Protein AF-0000000072198517 (afdb_homodimer)

InterPro domains:
  IPR025518 Protein of unknown function DUF4406 [PF14359] (2-91)

Nearest PDB structures (foldseek):
  4p5e-assembly2_B-3  TM=7.887E-01  e=4.865E-03  Homo sapiens
  3jwp-assembly1_A  TM=7.993E-01  e=7.833E-01  Plasmodium falciparum 3D7
  8of4-assembly1_L  TM=6.191E-01  e=1.441E+00  Homo sapiens
  3pki-assembly7_C  TM=7.008E-01  e=2.316E+00  Homo sapiens
  3k35-assembly7_F-2  TM=7.042E-01  e=3.477E+00  Homo sapiens

Foldseek 3Di:
DFEEEEFEAFPPDVVSCLVVQVVVVVVVVVVVYHYQGLSVDDPDDDPVVSLVVSLVSRLVGQEYEYDPPLVVHPSSVVSVVSCVVSVHHYHYPDPPPPPPD/DFEEEEFEAFPPDVVSCLVVQVVVVVVVVVVVYHYQGLSVDDPDDDPVVSLVVSLVSRLVGQEYEYDPPLVVHPSSVVSVVSCVVSVHHYHYPDPPPPPDD

Sequence (202 aa):
MKKVYIAGPMTGLPEINKPAFFAMEEELKSRGCIVMNPAILPDGFEWEEYMHICIPMMACCDTVVFLDGWQLSKGARLEYDKAVEMGKQLVTKPLLESKVAMKKVYIAGPMTGLPEINKPAFFAMEEELKSRGCIVMNPAILPDGFEWEEYMHICIPMMACCDTVVFLDGWQLSKGARLEYDKAVEMGKQLVTKPLLESKVA

pLDDT: mean 93.1, std 15.48, range [32.22, 98.94]

Solvent-accessible surface area (backbone atoms only — not comparable to full-atom values): 11368 Å² total; per-residue (Å²): 124,57,33,32,19,56,40,37,47,31,87,96,41,78,80,42,34,36,68,62,52,52,52,49,47,52,54,41,43,75,70,57,34,36,61,48,57,67,72,70,58,66,77,90,69,52,71,69,48,49,50,56,30,46,50,42,51,41,67,68,28,53,30,37,37,40,40,83,62,18,87,79,21,72,65,25,42,51,49,47,56,51,36,58,75,70,66,43,45,78,43,65,67,73,68,72,64,72,79,72,126,122,55,34,32,18,56,41,36,47,31,87,95,40,76,80,43,34,36,69,61,52,53,53,50,46,51,54,42,43,76,70,57,35,37,62,48,57,66,71,70,58,66,78,90,68,52,71,69,49,49,51,56,28,46,49,42,50,41,66,70,26,54,30,37,38,40,40,83,62,19,87,77,21,73,66,23,40,52,49,46,56,50,36,58,74,70,64,41,46,78,43,67,69,73,68,72,64,70,81,67,137

Radius of gyration: 18.57 Å; Cα contacts (8 Å, |Δi|>4): 317; chains: 2; bounding box: 34×76×39 Å

Structure (mmCIF, N/CA/C/O backbone):
data_AF-0000000072198517-model_v1
#
loop_
_entity.id
_entity.type
_entity.pdbx_description
1 polymer 'Nucleoside 2-deoxyribosyltransferase'
#
loop_
_atom_site.group_PDB
_atom_site.id
_atom_site.type_symbol
_atom_site.label_atom_id
_atom_site.label_alt_id
_atom_site.label_comp_id
_atom_site.label_asym_id
_atom_site.label_entity_id
_atom_site.label_seq_id
_atom_site.pdbx_PDB_ins_code
_atom_site.Cartn_x
_atom_site.Cartn_y
_atom_site.Cartn_z
_atom_site.occupancy
_atom_site.B_iso_or_equiv
_atom_site.auth_seq_id
_atom_site.auth_comp_id
_atom_site.auth_asym_id
_atom_site.auth_atom_id
_atom_site.pdbx_PDB_model_num
ATOM 1 N N . MET A 1 1 ? 17.484 -9.281 -5.988 1 81 1 MET A N 1
ATOM 2 C CA . MET A 1 1 ? 16.453 -10.086 -5.344 1 81 1 MET A CA 1
ATOM 3 C C . MET A 1 1 ? 15.109 -9.938 -6.062 1 81 1 MET A C 1
ATOM 5 O O . MET A 1 1 ? 14.828 -8.883 -6.645 1 81 1 MET A O 1
ATOM 9 N N . LYS A 1 2 ? 14.359 -11.148 -6.203 1 94.75 2 LYS A N 1
ATOM 10 C CA . LYS A 1 2 ? 13.109 -11.133 -6.953 1 94.75 2 LYS A CA 1
ATOM 11 C C . LYS A 1 2 ? 12.016 -10.406 -6.176 1 94.75 2 LYS A C 1
ATOM 13 O O . LYS A 1 2 ? 11.844 -10.633 -4.977 1 94.75 2 LYS A O 1
ATOM 18 N N . LYS A 1 3 ? 11.43 -9.453 -6.805 1 98.75 3 LYS A N 1
ATOM 19 C CA . LYS A 1 3 ? 10.258 -8.781 -6.254 1 98.75 3 LYS A CA 1
ATOM 20 C C . LYS A 1 3 ? 8.969 -9.492 -6.672 1 98.75 3 LYS A C 1
ATOM 22 O O . LYS A 1 3 ? 8.688 -9.617 -7.867 1 98.75 3 LYS A O 1
ATOM 27 N N . VAL A 1 4 ? 8.18 -9.922 -5.719 1 98.81 4 VAL A N 1
ATOM 28 C CA . VAL A 1 4 ? 7.02 -10.766 -5.996 1 98.81 4 VAL A CA 1
ATOM 29 C C . VAL A 1 4 ? 5.77 -10.125 -5.395 1 98.81 4 VAL A C 1
ATOM 31 O O . VAL A 1 4 ? 5.785 -9.68 -4.242 1 98.81 4 VAL A O 1
ATOM 34 N N . TYR A 1 5 ? 4.777 -10.039 -6.199 1 98.88 5 TYR A N 1
ATOM 35 C CA . TYR A 1 5 ? 3.451 -9.641 -5.742 1 98.88 5 TYR A CA 1
ATOM 36 C C . TYR A 1 5 ? 2.561 -10.859 -5.527 1 98.88 5 TYR A C 1
ATOM 38 O O . TYR A 1 5 ? 2.578 -11.797 -6.324 1 98.88 5 TYR A O 1
ATOM 46 N N . ILE A 1 6 ? 1.726 -10.836 -4.449 1 98.88 6 ILE A N 1
ATOM 47 C CA . ILE A 1 6 ? 0.795 -11.93 -4.199 1 98.88 6 ILE A CA 1
ATOM 48 C C . ILE A 1 6 ? -0.624 -11.492 -4.555 1 98.88 6 ILE A C 1
ATOM 50 O O . ILE A 1 6 ? -1.1 -10.461 -4.082 1 98.88 6 ILE A O 1
ATOM 54 N N . ALA A 1 7 ? -1.242 -12.297 -5.406 1 98.81 7 ALA A N 1
ATOM 55 C CA . ALA A 1 7 ? -2.637 -12.086 -5.781 1 98.81 7 ALA A CA 1
ATOM 56 C C . ALA A 1 7 ? -3.504 -13.266 -5.363 1 98.81 7 ALA A C 1
ATOM 58 O O . ALA A 1 7 ? -3.014 -14.391 -5.242 1 98.81 7 ALA A O 1
ATOM 59 N N . GLY A 1 8 ? -4.75 -13.016 -5.141 1 98.38 8 GLY A N 1
ATOM 60 C CA . GLY A 1 8 ? -5.66 -14.086 -4.762 1 98.38 8 GLY A CA 1
ATOM 61 C C . GLY A 1 8 ? -7 -13.578 -4.254 1 98.38 8 GLY A C 1
ATOM 62 O O . GLY A 1 8 ? -7.188 -12.367 -4.09 1 98.38 8 GLY A O 1
ATOM 63 N N . PRO A 1 9 ? -7.93 -14.492 -4.008 1 98.19 9 PRO A N 1
ATOM 64 C CA . PRO A 1 9 ? -9.25 -14.086 -3.525 1 98.19 9 PRO A CA 1
ATOM 65 C C . PRO A 1 9 ? -9.219 -13.547 -2.1 1 98.19 9 PRO A C 1
ATOM 67 O O . PRO A 1 9 ? -8.469 -14.047 -1.261 1 98.19 9 PRO A O 1
ATOM 70 N N . MET A 1 10 ? -10.008 -12.453 -1.877 1 97.38 10 MET A N 1
ATOM 71 C CA . MET A 1 10 ? -10.086 -11.883 -0.538 1 97.38 10 MET A CA 1
ATOM 72 C C . MET A 1 10 ? -11.539 -11.711 -0.104 1 97.38 10 MET A C 1
ATOM 74 O O . MET A 1 10 ? -11.969 -12.297 0.892 1 97.38 10 MET A O 1
ATOM 78 N N . THR A 1 11 ? -12.344 -11.062 -0.89 1 92.5 11 THR A N 1
ATOM 79 C CA . THR A 1 11 ? -13.719 -10.719 -0.557 1 92.5 11 THR A CA 1
ATOM 80 C C . THR A 1 11 ? -14.562 -11.977 -0.366 1 92.5 11 THR A C 1
ATOM 82 O O . THR A 1 11 ? -14.492 -12.906 -1.176 1 92.5 11 THR A O 1
ATOM 85 N N . GLY A 1 12 ? -15.336 -12.031 0.738 1 91.19 12 GLY A N 1
ATOM 86 C CA . GLY A 1 12 ? -16.266 -13.125 0.961 1 91.19 12 GLY A CA 1
ATOM 87 C C . GLY A 1 12 ? -15.656 -14.297 1.701 1 91.19 12 GLY A C 1
ATOM 88 O O . GLY A 1 12 ? -16.344 -15.281 1.992 1 91.19 12 GLY A O 1
ATOM 89 N N . LEU A 1 13 ? -14.398 -14.242 1.986 1 95.25 13 LEU A N 1
ATOM 90 C CA . LEU A 1 13 ? -13.711 -15.32 2.691 1 95.25 13 LEU A CA 1
ATOM 91 C C . LEU A 1 13 ? -13.461 -14.945 4.148 1 95.25 13 LEU A C 1
ATOM 93 O O . LEU A 1 13 ? -13.391 -13.758 4.488 1 95.25 13 LEU A O 1
ATOM 97 N N . PRO A 1 14 ? -13.375 -16.016 4.977 1 95.62 14 PRO A N 1
ATOM 98 C CA . PRO A 1 14 ? -13.039 -15.734 6.371 1 95.62 14 PRO A CA 1
ATOM 99 C C . PRO A 1 14 ? -11.758 -14.914 6.516 1 95.62 14 PRO A C 1
ATOM 101 O O . PRO A 1 14 ? -10.758 -15.211 5.863 1 95.62 14 PRO A O 1
ATOM 104 N N . GLU A 1 15 ? -11.766 -13.828 7.355 1 96.75 15 GLU A N 1
ATOM 105 C CA . GLU A 1 15 ? -10.641 -12.922 7.594 1 96.75 15 GLU A CA 1
ATOM 106 C C . GLU A 1 15 ? -10.125 -12.328 6.285 1 96.75 15 GLU A C 1
ATOM 108 O O . GLU A 1 15 ? -8.938 -12.031 6.16 1 96.75 15 GLU A O 1
ATOM 113 N N . ILE A 1 16 ? -10.969 -12.359 5.352 1 96.5 16 ILE A N 1
ATOM 114 C CA . ILE A 1 16 ? -10.68 -11.82 4.027 1 96.5 16 ILE A CA 1
ATOM 115 C C . ILE A 1 16 ? -9.469 -12.531 3.438 1 96.5 16 ILE A C 1
ATOM 117 O O . ILE A 1 16 ? -8.648 -11.914 2.75 1 96.5 16 ILE A O 1
ATOM 121 N N . ASN A 1 17 ? -9.211 -13.727 3.826 1 97.81 17 ASN A N 1
ATOM 122 C CA . ASN A 1 17 ? -8.188 -14.625 3.307 1 97.81 17 ASN A CA 1
ATOM 123 C C . ASN A 1 17 ? -6.785 -14.164 3.691 1 97.81 17 ASN A C 1
ATOM 125 O O . ASN A 1 17 ? -5.797 -14.578 3.082 1 97.81 17 ASN A O 1
ATOM 129 N N . LYS A 1 18 ? -6.605 -13.25 4.609 1 98.19 18 LYS A N 1
ATOM 130 C CA . LYS A 1 18 ? -5.312 -12.688 4.98 1 98.19 18 LYS A CA 1
ATOM 131 C C . LYS A 1 18 ? -4.352 -13.773 5.449 1 98.19 18 LYS A C 1
ATOM 133 O O . LYS A 1 18 ? -3.16 -13.734 5.133 1 98.19 18 LYS A O 1
ATOM 138 N N . PRO A 1 19 ? -4.855 -14.812 6.184 1 98.38 19 PRO A N 1
ATOM 139 C CA . PRO A 1 19 ? -3.916 -15.859 6.609 1 98.38 19 PRO A CA 1
ATOM 140 C C . PRO A 1 19 ? -3.223 -16.547 5.434 1 98.38 19 PRO A C 1
ATOM 142 O O . PRO A 1 19 ? -2.023 -16.828 5.504 1 98.38 19 PRO A O 1
ATOM 145 N N . ALA A 1 20 ? -3.918 -16.797 4.363 1 98.19 20 ALA A N 1
ATOM 146 C CA . ALA A 1 20 ? -3.311 -17.422 3.191 1 98.19 20 ALA A CA 1
ATOM 147 C C . ALA A 1 20 ? -2.273 -16.5 2.557 1 98.19 20 ALA A C 1
ATOM 149 O O . ALA A 1 20 ? -1.21 -16.953 2.127 1 98.19 20 ALA A O 1
ATOM 150 N N . PHE A 1 21 ? -2.598 -15.227 2.473 1 98.69 21 PHE A N 1
ATOM 151 C CA . PHE A 1 21 ? -1.67 -14.25 1.923 1 98.69 21 PHE A CA 1
ATOM 152 C C . PHE A 1 21 ? -0.402 -14.172 2.764 1 98.69 21 PHE A C 1
ATOM 154 O O . PHE A 1 21 ? 0.707 -14.156 2.225 1 98.69 21 PHE A O 1
ATOM 161 N N . PHE A 1 22 ? -0.547 -14.148 4.07 1 98.75 22 PHE A N 1
ATOM 162 C CA . PHE A 1 22 ? 0.611 -14.023 4.949 1 98.75 22 PHE A CA 1
ATOM 163 C C . PHE A 1 22 ? 1.417 -15.32 4.961 1 98.75 22 PHE A C 1
ATOM 165 O O . PHE A 1 22 ? 2.645 -15.289 5.074 1 98.75 22 PHE A O 1
ATOM 172 N N . ALA A 1 23 ? 0.751 -16.469 4.863 1 98.69 23 ALA A N 1
ATOM 173 C CA . ALA A 1 23 ? 1.472 -17.734 4.758 1 98.69 23 ALA A CA 1
ATOM 174 C C . ALA A 1 23 ? 2.33 -17.766 3.496 1 98.69 23 ALA A C 1
ATOM 176 O O . ALA A 1 23 ? 3.494 -18.172 3.541 1 98.69 23 ALA A O 1
ATOM 177 N N . MET A 1 24 ? 1.748 -17.328 2.387 1 98.5 24 MET A N 1
ATOM 178 C CA . MET A 1 24 ? 2.5 -17.281 1.137 1 98.5 24 MET A CA 1
ATOM 179 C C . MET A 1 24 ? 3.652 -16.297 1.229 1 98.5 24 MET A C 1
ATOM 181 O O . MET A 1 24 ? 4.754 -16.562 0.75 1 98.5 24 MET A O 1
ATOM 185 N N . GLU A 1 25 ? 3.406 -15.133 1.815 1 98.62 25 GLU A N 1
ATOM 186 C CA . GLU A 1 25 ? 4.469 -14.148 2 1 98.62 25 GLU A CA 1
ATOM 187 C C . GLU A 1 25 ? 5.652 -14.75 2.758 1 98.62 25 GLU A C 1
ATOM 189 O O . GLU A 1 25 ? 6.805 -14.562 2.367 1 98.62 25 GLU A O 1
ATOM 194 N N . GLU A 1 26 ? 5.359 -15.453 3.852 1 98.56 26 GLU A N 1
ATOM 195 C CA . GLU A 1 26 ? 6.414 -16.078 4.652 1 98.56 26 GLU A CA 1
ATOM 196 C C . GLU A 1 26 ? 7.215 -17.078 3.828 1 98.56 26 GLU A C 1
ATOM 198 O O . GLU A 1 26 ? 8.445 -17.125 3.916 1 98.56 26 GLU A O 1
ATOM 203 N N . GLU A 1 27 ? 6.535 -17.875 3.092 1 98.19 27 GLU A N 1
ATOM 204 C CA . GLU A 1 27 ? 7.191 -18.859 2.23 1 98.19 27 GLU A CA 1
ATOM 205 C C . GLU A 1 27 ? 8.117 -18.172 1.226 1 98.19 27 GLU A C 1
ATOM 207 O O . GLU A 1 27 ? 9.273 -18.578 1.067 1 98.19 27 GLU A O 1
ATOM 212 N N . LEU A 1 28 ? 7.648 -17.172 0.552 1 98.19 28 LEU A N 1
ATOM 213 C CA . LEU A 1 28 ? 8.414 -16.469 -0.474 1 98.19 28 LEU A CA 1
ATOM 214 C C . LEU A 1 28 ? 9.617 -15.75 0.137 1 98.19 28 LEU A C 1
ATOM 216 O O . LEU A 1 28 ? 10.711 -15.766 -0.434 1 98.19 28 LEU A O 1
ATOM 220 N N . LYS A 1 29 ? 9.391 -15.109 1.288 1 98.19 29 LYS A N 1
ATOM 221 C CA . LYS A 1 29 ? 10.5 -14.445 1.972 1 98.19 29 LYS A CA 1
ATOM 222 C C . LYS A 1 29 ? 11.57 -15.453 2.383 1 98.19 29 LYS A C 1
ATOM 224 O O . LYS A 1 29 ? 12.766 -15.148 2.326 1 98.19 29 LYS A O 1
ATOM 229 N N . SER A 1 30 ? 11.094 -16.641 2.861 1 98 30 SER A N 1
ATOM 230 C CA . SER A 1 30 ? 12.039 -17.688 3.246 1 98 30 SER A CA 1
ATOM 231 C C . SER A 1 30 ? 12.891 -18.125 2.059 1 98 30 SER A C 1
ATOM 233 O O . SER A 1 30 ? 13.977 -18.672 2.24 1 98 30 SER A O 1
ATOM 235 N N . ARG A 1 31 ? 12.414 -17.828 0.869 1 97.12 31 ARG A N 1
ATOM 236 C CA . ARG A 1 31 ? 13.141 -18.156 -0.355 1 97.12 31 ARG A CA 1
ATOM 237 C C . ARG A 1 31 ? 13.961 -16.969 -0.84 1 97.12 31 ARG A C 1
ATOM 239 O O . ARG A 1 31 ? 14.562 -17.016 -1.916 1 97.12 31 ARG A O 1
ATOM 246 N N . GLY A 1 32 ? 13.922 -15.914 -0.081 1 97.25 32 GLY A N 1
ATOM 247 C CA . GLY A 1 32 ? 14.781 -14.773 -0.374 1 97.25 32 GLY A CA 1
ATOM 248 C C . GLY A 1 32 ? 14.109 -13.734 -1.251 1 97.25 32 GLY A C 1
ATOM 249 O O . GLY A 1 32 ? 14.773 -12.844 -1.788 1 97.25 32 GLY A O 1
ATOM 250 N N . CYS A 1 33 ? 12.836 -13.789 -1.443 1 98.5 33 CYS A N 1
ATOM 251 C CA . CYS A 1 33 ? 12.117 -12.844 -2.283 1 98.5 33 CYS A CA 1
ATOM 252 C C . CYS A 1 33 ? 11.742 -11.594 -1.495 1 98.5 33 CYS A C 1
ATOM 254 O O . CYS A 1 33 ? 11.594 -11.641 -0.272 1 98.5 33 CYS A O 1
ATOM 256 N N . ILE A 1 34 ? 11.727 -10.453 -2.166 1 98.56 34 ILE A N 1
ATOM 257 C CA . ILE A 1 34 ? 11.047 -9.258 -1.676 1 98.56 34 ILE A CA 1
ATOM 258 C C . ILE A 1 34 ? 9.562 -9.32 -2.047 1 98.56 34 ILE A C 1
ATOM 260 O O . ILE A 1 34 ? 9.219 -9.469 -3.221 1 98.56 34 ILE A O 1
ATOM 264 N N . VAL A 1 35 ? 8.711 -9.211 -1.059 1 98.81 35 VAL A N 1
ATOM 265 C CA . VAL A 1 35 ? 7.316 -9.555 -1.308 1 98.81 35 VAL A CA 1
ATOM 266 C C . VAL A 1 35 ? 6.438 -8.328 -1.096 1 98.81 35 VAL A C 1
ATOM 268 O O . VAL A 1 35 ? 6.57 -7.625 -0.087 1 98.81 35 VAL A O 1
ATOM 271 N N . MET A 1 36 ? 5.688 -8.008 -2.062 1 98.94 36 MET A N 1
ATOM 272 C CA . MET A 1 36 ? 4.586 -7.059 -1.952 1 98.94 36 MET A CA 1
ATOM 273 C C . MET A 1 36 ? 3.26 -7.785 -1.73 1 98.94 36 MET A C 1
ATOM 275 O O . MET A 1 36 ? 2.775 -8.484 -2.621 1 98.94 36 MET A O 1
ATOM 279 N N . ASN A 1 37 ? 2.652 -7.609 -0.558 1 98.88 37 ASN A N 1
ATOM 280 C CA . ASN A 1 37 ? 1.45 -8.32 -0.139 1 98.88 37 ASN A CA 1
ATOM 281 C C . ASN A 1 37 ? 0.284 -7.363 0.089 1 98.88 37 ASN A C 1
ATOM 283 O O . ASN A 1 37 ? 0.306 -6.562 1.025 1 98.88 37 ASN A O 1
ATOM 287 N N . PRO A 1 38 ? -0.728 -7.445 -0.756 1 98.75 38 PRO A N 1
ATOM 288 C CA . PRO A 1 38 ? -1.846 -6.512 -0.599 1 98.75 38 PRO A CA 1
ATOM 289 C C . PRO A 1 38 ? -2.588 -6.699 0.723 1 98.75 38 PRO A C 1
ATOM 291 O O . PRO A 1 38 ? -3.348 -5.816 1.138 1 98.75 38 PRO A O 1
ATOM 294 N N . ALA A 1 39 ? -2.408 -7.797 1.383 1 98.56 39 ALA A N 1
ATOM 295 C CA . ALA A 1 39 ? -3.092 -8.07 2.645 1 98.56 39 ALA A CA 1
ATOM 296 C C . ALA A 1 39 ? -2.66 -7.09 3.729 1 98.56 39 ALA A C 1
ATOM 298 O O . ALA A 1 39 ? -3.299 -6.996 4.777 1 98.56 39 ALA A O 1
ATOM 299 N N . ILE A 1 40 ? -1.586 -6.324 3.51 1 98.5 40 ILE A N 1
ATOM 300 C CA . ILE A 1 40 ? -1.084 -5.363 4.488 1 98.5 40 ILE A CA 1
ATOM 301 C C . ILE A 1 40 ? -1.961 -4.113 4.48 1 98.5 40 ILE A C 1
ATOM 303 O O . ILE A 1 40 ? -1.878 -3.283 5.391 1 98.5 40 ILE A O 1
ATOM 307 N N . LEU A 1 41 ? -2.727 -3.873 3.453 1 98.44 41 LEU A N 1
ATOM 308 C CA . LEU A 1 41 ? -3.537 -2.666 3.33 1 98.44 41 LEU A CA 1
ATOM 309 C C . LEU A 1 41 ? -4.645 -2.645 4.379 1 98.44 41 LEU A C 1
ATOM 311 O O . LEU A 1 41 ? -5.188 -3.691 4.734 1 98.44 41 LEU A O 1
ATOM 315 N N . PRO A 1 42 ? -4.973 -1.47 4.867 1 97.94 42 PRO A N 1
ATOM 316 C CA . PRO A 1 42 ? -6.004 -1.364 5.902 1 97.94 42 PRO A CA 1
ATOM 317 C C . PRO A 1 42 ? -7.406 -1.641 5.363 1 97.94 42 PRO A C 1
ATOM 319 O O . PRO A 1 42 ? -7.652 -1.491 4.164 1 97.94 42 PRO A O 1
ATOM 322 N N . ASP A 1 43 ? -8.273 -2.025 6.301 1 95.81 43 ASP A N 1
ATOM 323 C CA . ASP A 1 43 ? -9.688 -2.166 5.969 1 95.81 43 ASP A CA 1
ATOM 324 C C . ASP A 1 43 ? -10.359 -0.801 5.824 1 95.81 43 ASP A C 1
ATOM 326 O O . ASP A 1 43 ? -9.797 0.219 6.223 1 95.81 43 ASP A O 1
ATOM 330 N N . GLY A 1 44 ? -11.539 -0.814 5.199 1 96.19 44 GLY A N 1
ATOM 331 C CA . GLY A 1 44 ? -12.344 0.393 5.191 1 96.19 44 GLY A CA 1
ATOM 332 C C . GLY A 1 44 ? -12.359 1.096 3.85 1 96.19 44 GLY A C 1
ATOM 333 O O . GLY A 1 44 ? -12.992 2.143 3.697 1 96.19 44 GLY A O 1
ATOM 334 N N . PHE A 1 45 ? -11.695 0.556 2.934 1 97.69 45 PHE A N 1
ATOM 335 C CA . PHE A 1 45 ? -11.703 1.116 1.589 1 97.69 45 PHE A CA 1
ATOM 336 C C . PHE A 1 45 ? -12.602 0.302 0.666 1 97.69 45 PHE A C 1
ATOM 338 O O . PHE A 1 45 ? -12.969 -0.829 0.989 1 97.69 45 PHE A O 1
ATOM 345 N N . GLU A 1 46 ? -12.953 0.956 -0.427 1 96.81 46 GLU A N 1
ATOM 346 C CA . GLU A 1 46 ? -13.82 0.306 -1.4 1 96.81 46 GLU A CA 1
ATOM 347 C C . GLU A 1 46 ? -13.016 -0.536 -2.387 1 96.81 46 GLU A C 1
ATOM 349 O O . GLU A 1 46 ? -11.812 -0.323 -2.557 1 96.81 46 GLU A O 1
ATOM 354 N N . TRP A 1 47 ? -13.711 -1.464 -3.012 1 97.56 47 TRP A N 1
ATOM 355 C CA . TRP A 1 47 ? -13.086 -2.398 -3.943 1 97.56 47 TRP A CA 1
ATOM 356 C C . TRP A 1 47 ? -12.281 -1.657 -5.004 1 97.56 47 TRP A C 1
ATOM 358 O O . TRP A 1 47 ? -11.125 -1.998 -5.27 1 97.56 47 TRP A O 1
ATOM 368 N N . GLU A 1 48 ? -12.836 -0.668 -5.586 1 98.19 48 GLU A N 1
ATOM 369 C CA . GLU A 1 48 ? -12.156 0.087 -6.637 1 98.19 48 GLU A CA 1
ATOM 370 C C . GLU A 1 48 ? -10.891 0.755 -6.102 1 98.19 48 GLU A C 1
ATOM 372 O O . GLU A 1 48 ? -9.898 0.878 -6.824 1 98.19 48 GLU A O 1
ATOM 377 N N . GLU A 1 49 ? -10.953 1.237 -4.891 1 98.56 49 GLU A N 1
ATOM 378 C CA . GLU A 1 49 ? -9.789 1.861 -4.27 1 98.56 49 GLU A CA 1
ATOM 379 C C . GLU A 1 49 ? -8.672 0.846 -4.047 1 98.56 49 GLU A C 1
ATOM 381 O O . GLU A 1 49 ? -7.5 1.132 -4.324 1 98.56 49 GLU A O 1
ATOM 386 N N . TYR A 1 50 ? -9.07 -0.326 -3.594 1 98.5 50 TYR A N 1
ATOM 387 C CA . TYR A 1 50 ? -8.062 -1.372 -3.451 1 98.5 50 TYR A CA 1
ATOM 388 C C . TYR A 1 50 ? -7.406 -1.687 -4.789 1 98.5 50 TYR A C 1
ATOM 390 O O . TYR A 1 50 ? -6.188 -1.851 -4.867 1 98.5 50 TYR A O 1
ATOM 398 N N . MET A 1 51 ? -8.203 -1.772 -5.828 1 98.62 51 MET A N 1
ATOM 399 C CA . MET A 1 51 ? -7.641 -2.055 -7.145 1 98.62 51 MET A CA 1
ATOM 400 C C . MET A 1 51 ? -6.691 -0.943 -7.582 1 98.62 51 MET A C 1
ATOM 402 O O . MET A 1 51 ? -5.633 -1.212 -8.148 1 98.62 51 MET A O 1
ATOM 406 N N . HIS A 1 52 ? -7.078 0.255 -7.293 1 98.62 52 HIS A N 1
ATOM 407 C CA . HIS A 1 52 ? -6.277 1.419 -7.656 1 98.62 52 HIS A CA 1
ATOM 408 C C . HIS A 1 52 ? -4.91 1.377 -6.977 1 98.62 52 HIS A C 1
ATOM 410 O O . HIS A 1 52 ? -3.916 1.834 -7.547 1 98.62 52 HIS A O 1
ATOM 416 N N . ILE A 1 53 ? -4.824 0.827 -5.828 1 98.88 53 ILE A N 1
ATOM 417 C CA . ILE A 1 53 ? -3.586 0.761 -5.062 1 98.88 53 ILE A CA 1
ATOM 418 C C . ILE A 1 53 ? -2.822 -0.512 -5.422 1 98.88 53 ILE A C 1
ATOM 420 O O . ILE A 1 53 ? -1.603 -0.484 -5.594 1 98.88 53 ILE A O 1
ATOM 424 N N . CYS A 1 54 ? -3.543 -1.628 -5.598 1 98.88 54 CYS A N 1
ATOM 425 C CA . CYS A 1 54 ? -2.922 -2.932 -5.797 1 98.88 54 CYS A CA 1
ATOM 426 C C . CYS A 1 54 ? -2.238 -3.008 -7.156 1 98.88 54 CYS A C 1
ATOM 428 O O . CYS A 1 54 ? -1.207 -3.666 -7.301 1 98.88 54 CYS A O 1
ATOM 430 N N . ILE A 1 55 ? -2.775 -2.344 -8.133 1 98.75 55 ILE A N 1
ATOM 431 C CA . ILE A 1 55 ? -2.213 -2.428 -9.477 1 98.75 55 ILE A CA 1
ATOM 432 C C . ILE A 1 55 ? -0.822 -1.796 -9.492 1 98.75 55 ILE A C 1
ATOM 434 O O . ILE A 1 55 ? 0.136 -2.404 -9.977 1 98.75 55 ILE A O 1
ATOM 438 N N . PRO A 1 56 ? -0.609 -0.598 -8.953 1 98.88 56 PRO A N 1
ATOM 439 C CA . PRO A 1 56 ? 0.755 -0.072 -8.859 1 98.88 56 PRO A CA 1
ATOM 440 C C . PRO A 1 56 ? 1.663 -0.934 -7.984 1 98.88 56 PRO A C 1
ATOM 442 O O . PRO A 1 56 ? 2.854 -1.073 -8.273 1 98.88 56 PRO A O 1
ATOM 445 N N . MET A 1 57 ? 1.185 -1.481 -6.875 1 98.88 57 MET A N 1
ATOM 446 C CA . MET A 1 57 ? 1.964 -2.42 -6.074 1 98.88 57 MET A CA 1
ATOM 447 C C . MET A 1 57 ? 2.49 -3.564 -6.938 1 98.88 57 MET A C 1
ATOM 449 O O . MET A 1 57 ? 3.684 -3.869 -6.91 1 98.88 57 MET A O 1
ATOM 453 N N . MET A 1 58 ? 1.579 -4.137 -7.68 1 98.81 58 MET A N 1
ATOM 454 C CA . MET A 1 58 ? 1.922 -5.254 -8.555 1 98.81 58 MET A CA 1
ATOM 455 C C . MET A 1 58 ? 2.873 -4.812 -9.656 1 98.81 58 MET A C 1
ATOM 457 O O . MET A 1 58 ? 3.816 -5.527 -9.992 1 98.81 58 MET A O 1
ATOM 461 N N . ALA A 1 59 ? 2.633 -3.592 -10.211 1 98.75 59 ALA A N 1
ATOM 462 C CA . ALA A 1 59 ? 3.445 -3.064 -11.305 1 98.75 59 ALA A CA 1
ATOM 463 C C . ALA A 1 59 ? 4.91 -2.947 -10.891 1 98.75 59 ALA A C 1
ATOM 465 O O . ALA A 1 59 ? 5.809 -3.068 -11.727 1 98.75 59 ALA A O 1
ATOM 466 N N . CYS A 1 60 ? 5.188 -2.779 -9.633 1 98.69 60 CYS A N 1
ATOM 467 C CA . CYS A 1 60 ? 6.543 -2.588 -9.133 1 98.69 60 CYS A CA 1
ATOM 468 C C . CYS A 1 60 ? 7.238 -3.926 -8.906 1 98.69 60 CYS A C 1
ATOM 470 O O . CYS A 1 60 ? 8.391 -3.969 -8.469 1 98.69 60 CYS A O 1
ATOM 472 N N . CYS A 1 61 ? 6.562 -5.012 -9.133 1 98.75 61 CYS A N 1
ATOM 473 C CA . CYS A 1 61 ? 7.117 -6.348 -8.945 1 98.75 61 CYS A CA 1
ATOM 474 C C . CYS A 1 61 ? 7.402 -7.016 -10.281 1 98.75 61 CYS A C 1
ATOM 476 O O . CYS A 1 61 ? 6.91 -6.57 -11.32 1 98.75 61 CYS A O 1
ATOM 478 N N . ASP A 1 62 ? 8.211 -8.086 -10.227 1 98.12 62 ASP A N 1
ATOM 479 C CA . ASP A 1 62 ? 8.609 -8.805 -11.43 1 98.12 62 ASP A CA 1
ATOM 480 C C . ASP A 1 62 ? 7.723 -10.031 -11.656 1 98.12 62 ASP A C 1
ATOM 482 O O . ASP A 1 62 ? 7.547 -10.477 -12.789 1 98.12 62 ASP A O 1
ATOM 486 N N . THR A 1 63 ? 7.32 -10.555 -10.609 1 98.62 63 THR A N 1
ATOM 487 C CA . THR A 1 63 ? 6.57 -11.805 -10.609 1 98.62 63 THR A CA 1
ATOM 488 C C . THR A 1 63 ? 5.289 -11.664 -9.789 1 98.62 63 THR A C 1
ATOM 490 O O . THR A 1 63 ? 5.258 -10.938 -8.797 1 98.62 63 THR A O 1
ATOM 493 N N . VAL A 1 64 ? 4.289 -12.32 -10.234 1 98.81 64 VAL A N 1
ATOM 494 C CA . VAL A 1 64 ? 3.043 -12.383 -9.477 1 98.81 64 VAL A CA 1
ATOM 495 C C . VAL A 1 64 ? 2.707 -13.836 -9.148 1 98.81 64 VAL A C 1
ATOM 497 O O . VAL A 1 64 ? 2.672 -14.688 -10.039 1 98.81 64 VAL A O 1
ATOM 500 N N . VAL A 1 65 ? 2.471 -14.102 -7.93 1 98.75 65 VAL A N 1
ATOM 501 C CA . VAL A 1 65 ? 2.02 -15.414 -7.465 1 98.75 65 VAL A CA 1
ATOM 502 C C . VAL A 1 65 ? 0.524 -15.367 -7.16 1 98.75 65 VAL A C 1
ATOM 504 O O . VAL A 1 65 ? 0.068 -14.516 -6.391 1 98.75 65 VAL A O 1
ATOM 507 N N . PHE A 1 66 ? -0.19 -16.312 -7.77 1 98.75 66 PHE A N 1
ATOM 508 C CA . PHE A 1 66 ? -1.636 -16.344 -7.582 1 98.75 66 PHE A CA 1
ATOM 509 C C . PHE A 1 66 ? -2.029 -17.469 -6.621 1 98.75 66 PHE A C 1
ATOM 511 O O . PHE A 1 66 ? -1.692 -18.625 -6.844 1 98.75 66 PHE A O 1
ATOM 518 N N . LEU A 1 67 ? -2.729 -17.109 -5.562 1 98.31 67 LEU A N 1
ATOM 519 C CA . LEU A 1 67 ? -3.219 -18.078 -4.594 1 98.31 67 LEU A CA 1
ATOM 520 C C . LEU A 1 67 ? -4.379 -18.875 -5.172 1 98.31 67 LEU A C 1
ATOM 522 O O . LEU A 1 67 ? -5.004 -18.469 -6.152 1 98.31 67 LEU A O 1
ATOM 526 N N . ASP A 1 68 ? -4.68 -19.953 -4.52 1 95.75 68 ASP A N 1
ATOM 527 C CA . ASP A 1 68 ? -5.758 -20.8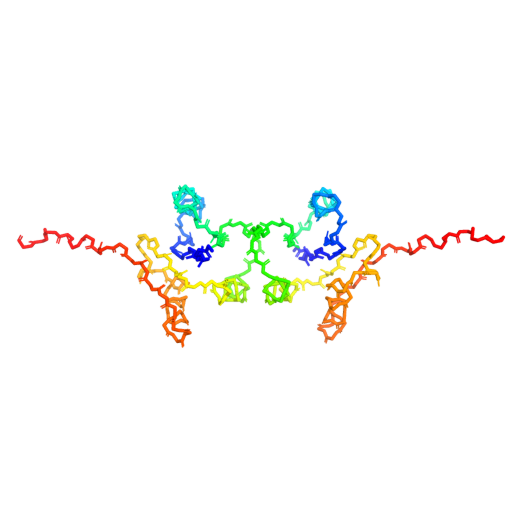28 -4.965 1 95.75 68 ASP A CA 1
ATOM 528 C C . ASP A 1 68 ? -7.086 -20.078 -5.027 1 95.75 68 ASP A C 1
ATOM 530 O O . ASP A 1 68 ? -7.402 -19.297 -4.133 1 95.75 68 ASP A O 1
ATOM 534 N N . GLY A 1 69 ? -7.805 -20.422 -6.125 1 95.75 69 GLY A N 1
ATOM 535 C CA . GLY A 1 69 ? -9.125 -19.828 -6.27 1 95.75 69 GLY A CA 1
ATOM 536 C C . GLY A 1 69 ? -9.102 -18.484 -6.949 1 95.75 69 GLY A C 1
ATOM 537 O O . GLY A 1 69 ? -10.148 -17.859 -7.145 1 95.75 69 GLY A O 1
ATOM 538 N N . TRP A 1 70 ? -7.953 -18.078 -7.402 1 97 70 TRP A N 1
ATOM 539 C CA . TRP A 1 70 ? -7.816 -16.75 -8 1 97 70 TRP A CA 1
ATOM 540 C C . TRP A 1 70 ? -8.734 -16.609 -9.211 1 97 70 TRP A C 1
ATOM 542 O O . TRP A 1 70 ? -9.227 -15.508 -9.492 1 97 70 TRP A O 1
ATOM 552 N N . GLN A 1 71 ? -9.062 -17.672 -9.875 1 96.12 71 GLN A N 1
ATOM 553 C CA . GLN A 1 71 ? -9.836 -17.641 -11.109 1 96.12 71 GLN A CA 1
ATOM 554 C C . GLN A 1 71 ? -11.281 -17.219 -10.844 1 96.12 71 GLN A C 1
ATOM 556 O O . GLN A 1 71 ? -11.977 -16.766 -11.75 1 96.12 71 GLN A O 1
ATOM 561 N N . LEU A 1 72 ? -11.727 -17.359 -9.586 1 95.62 72 LEU A N 1
ATOM 562 C CA . LEU A 1 72 ? -13.109 -17.047 -9.242 1 95.62 72 LEU A CA 1
ATOM 563 C C . LEU A 1 72 ? -13.211 -15.672 -8.578 1 95.62 72 LEU A C 1
ATOM 565 O O . LEU A 1 72 ? -14.312 -15.227 -8.242 1 95.62 72 LEU A O 1
ATOM 569 N N . SER A 1 73 ? -12.18 -15.055 -8.344 1 97.12 73 SER A N 1
ATOM 570 C CA . SER A 1 73 ? -12.117 -13.734 -7.727 1 97.12 73 SER A CA 1
ATOM 571 C C . SER A 1 73 ? -12.086 -12.633 -8.781 1 97.12 73 SER A C 1
ATOM 573 O O . SER A 1 73 ? -11.203 -12.609 -9.641 1 97.12 73 SER A O 1
ATOM 575 N N . LYS A 1 74 ? -12.992 -11.695 -8.711 1 97.88 74 LYS A N 1
ATOM 576 C CA . LYS A 1 74 ? -13.016 -10.57 -9.633 1 97.88 74 LYS A CA 1
ATOM 577 C C . LYS A 1 74 ? -11.703 -9.789 -9.578 1 97.88 74 LYS A C 1
ATOM 579 O O . LYS A 1 74 ? -11.133 -9.453 -10.617 1 97.88 74 LYS A O 1
ATOM 584 N N . GLY A 1 75 ? -11.172 -9.5 -8.406 1 98.44 75 GLY A N 1
ATOM 585 C CA . GLY A 1 75 ? -9.945 -8.75 -8.234 1 98.44 75 GLY A CA 1
ATOM 586 C C . GLY A 1 75 ? -8.719 -9.477 -8.742 1 98.44 75 GLY A C 1
ATOM 587 O O . GLY A 1 75 ? -7.906 -8.906 -9.477 1 98.44 75 GLY A O 1
ATOM 588 N N . ALA A 1 76 ? -8.594 -10.703 -8.383 1 98.31 76 ALA A N 1
ATOM 589 C CA . ALA A 1 76 ? -7.43 -11.477 -8.797 1 98.31 76 ALA A CA 1
ATOM 590 C C . ALA A 1 76 ? -7.402 -11.656 -10.312 1 98.31 76 ALA A C 1
ATOM 592 O O . ALA A 1 76 ? -6.332 -11.641 -10.93 1 98.31 76 ALA A O 1
ATOM 593 N N . ARG A 1 77 ? -8.57 -11.828 -10.914 1 98.31 77 ARG A N 1
ATOM 594 C CA . ARG A 1 77 ? -8.625 -11.945 -12.367 1 98.31 77 ARG A CA 1
ATOM 595 C C . ARG A 1 77 ? -8.203 -10.641 -13.039 1 98.31 77 ARG A C 1
ATOM 597 O O . ARG A 1 77 ? -7.484 -10.656 -14.039 1 98.31 77 ARG A O 1
ATOM 604 N N . LEU A 1 78 ? -8.703 -9.594 -12.523 1 98.62 78 LEU A N 1
ATOM 605 C CA . LEU A 1 78 ? -8.273 -8.297 -13.039 1 98.62 78 LEU A CA 1
ATOM 606 C C . LEU A 1 78 ? -6.758 -8.148 -12.922 1 98.62 78 LEU A C 1
ATOM 608 O O . LEU A 1 78 ? -6.102 -7.703 -13.867 1 98.62 78 LEU A O 1
ATOM 612 N N . GLU A 1 79 ? -6.203 -8.5 -11.766 1 98.69 79 GLU A N 1
ATOM 613 C CA . GLU A 1 79 ? -4.758 -8.438 -11.57 1 98.69 79 GLU A CA 1
ATOM 614 C C . GLU A 1 79 ? -4.027 -9.344 -12.555 1 98.69 79 GLU A C 1
ATOM 616 O O . GLU A 1 79 ? -2.971 -8.977 -13.078 1 98.69 79 GLU A O 1
ATOM 621 N N . TYR A 1 80 ? -4.598 -10.469 -12.82 1 98.62 80 TYR A N 1
ATOM 622 C CA . TYR A 1 80 ? -4.012 -11.359 -13.82 1 98.62 80 TYR A CA 1
ATOM 623 C C . TYR A 1 80 ? -3.938 -10.688 -15.18 1 98.62 80 TYR A C 1
ATOM 625 O O . TYR A 1 80 ? -2.881 -10.672 -15.82 1 98.62 80 TYR A O 1
ATOM 633 N N . ASP A 1 81 ? -5.047 -10.156 -15.617 1 98.75 81 ASP A N 1
ATOM 634 C CA . ASP A 1 81 ? -5.098 -9.477 -16.906 1 98.75 81 ASP A CA 1
ATOM 635 C C . ASP A 1 81 ? -4.059 -8.359 -16.984 1 98.75 81 ASP A C 1
ATOM 637 O O . ASP A 1 81 ? -3.355 -8.227 -17.984 1 98.75 81 ASP A O 1
ATOM 641 N N . LYS A 1 82 ? -3.941 -7.578 -15.914 1 98.81 82 LYS A N 1
ATOM 642 C CA . LYS A 1 82 ? -2.971 -6.488 -15.875 1 98.81 82 LYS A CA 1
ATOM 643 C C . LYS A 1 82 ? -1.542 -7.023 -15.875 1 98.81 82 LYS A C 1
ATOM 645 O O . LYS A 1 82 ? -0.657 -6.445 -16.5 1 98.81 82 LYS A O 1
ATOM 650 N N . ALA A 1 83 ? -1.316 -8.086 -15.125 1 98.69 83 ALA A N 1
ATOM 651 C CA . ALA A 1 83 ? 0.007 -8.703 -15.07 1 98.69 83 ALA A CA 1
ATOM 652 C C . ALA A 1 83 ? 0.438 -9.188 -16.453 1 98.69 83 ALA A C 1
ATOM 654 O O . ALA A 1 83 ? 1.594 -9.016 -16.844 1 98.69 83 ALA A O 1
ATOM 655 N N . VAL A 1 84 ? -0.491 -9.797 -17.172 1 98.62 84 VAL A N 1
ATOM 656 C CA . VAL A 1 84 ? -0.228 -10.234 -18.531 1 98.62 84 VAL A CA 1
ATOM 657 C C . VAL A 1 84 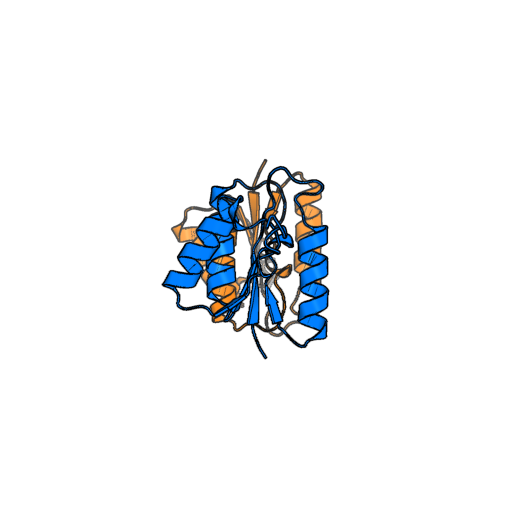? 0.128 -9.031 -19.406 1 98.62 84 VAL A C 1
ATOM 659 O O . VAL A 1 84 ? 1.125 -9.055 -20.125 1 98.62 84 VAL A O 1
ATOM 662 N N . GLU A 1 85 ? -0.656 -8.047 -19.328 1 98.69 85 GLU A N 1
ATOM 663 C CA . GLU A 1 85 ? -0.44 -6.828 -20.094 1 98.69 85 GLU A CA 1
ATOM 664 C C . GLU A 1 85 ? 0.938 -6.234 -19.828 1 98.69 85 GLU A C 1
ATOM 666 O O . GLU A 1 85 ? 1.591 -5.719 -20.734 1 98.69 85 GLU A O 1
ATOM 671 N N . MET A 1 86 ? 1.426 -6.336 -18.578 1 98.38 86 MET A N 1
ATOM 672 C CA . MET A 1 86 ? 2.68 -5.719 -18.156 1 98.38 86 MET A CA 1
ATOM 673 C C . MET A 1 86 ? 3.854 -6.672 -18.359 1 98.38 86 MET A C 1
ATOM 675 O O . MET A 1 86 ? 4.996 -6.332 -18.062 1 98.38 86 MET A O 1
ATOM 679 N N . GLY A 1 87 ? 3.59 -7.852 -18.766 1 98.31 87 GLY A N 1
ATOM 680 C CA . GLY A 1 87 ? 4.641 -8.812 -19.062 1 98.31 87 GLY A CA 1
ATOM 681 C C . GLY A 1 87 ? 5.27 -9.414 -17.812 1 98.31 87 GLY A C 1
ATOM 682 O O . GLY A 1 87 ? 6.461 -9.727 -17.812 1 98.31 87 GLY A O 1
ATOM 683 N N . LYS A 1 88 ? 4.527 -9.516 -16.812 1 98.56 88 LYS A N 1
ATOM 684 C CA . LYS A 1 88 ? 5.035 -10.086 -15.57 1 98.56 88 LYS A CA 1
ATOM 685 C C . LYS A 1 88 ? 5.141 -11.602 -15.664 1 98.56 88 LYS A C 1
ATOM 687 O O . LYS A 1 88 ? 4.441 -12.234 -16.469 1 98.56 88 LYS A O 1
ATOM 692 N N . GLN A 1 89 ? 6.047 -12.141 -14.898 1 98.31 89 GLN A N 1
ATOM 693 C CA . GLN A 1 89 ? 6.047 -13.586 -14.703 1 98.31 89 GLN A CA 1
ATOM 694 C C . GLN A 1 89 ? 4.879 -14.023 -13.828 1 98.31 89 GLN A C 1
ATOM 696 O O . GLN A 1 89 ? 4.652 -13.453 -12.758 1 98.31 89 GLN A O 1
ATOM 701 N N . LEU A 1 90 ? 4.18 -15.008 -14.281 1 98.25 90 LEU A N 1
ATOM 702 C CA . LEU A 1 90 ? 3.002 -15.492 -13.562 1 98.25 90 LEU A CA 1
ATOM 703 C C . LEU A 1 90 ? 3.252 -16.875 -12.969 1 98.25 90 LEU A C 1
ATOM 705 O O . LEU A 1 90 ? 3.719 -17.781 -13.656 1 98.25 90 LEU A O 1
ATOM 709 N N . VAL A 1 91 ? 2.975 -16.984 -11.688 1 97.38 91 VAL A N 1
ATOM 710 C CA . VAL A 1 91 ? 3.076 -18.266 -11 1 97.38 91 VAL A CA 1
ATOM 711 C C . VAL A 1 91 ? 1.713 -18.656 -10.438 1 97.38 91 VAL A C 1
ATOM 713 O O . VAL A 1 91 ? 1.192 -18 -9.539 1 97.38 91 VAL A O 1
ATOM 716 N N . THR A 1 92 ? 1.136 -19.688 -10.953 1 94.62 92 THR A N 1
ATOM 717 C CA . THR A 1 92 ? -0.158 -20.203 -10.516 1 94.62 92 THR A CA 1
ATOM 718 C C . THR A 1 92 ? -0.05 -21.672 -10.109 1 94.62 92 THR A C 1
ATOM 720 O O . THR A 1 92 ? 0.848 -22.391 -10.562 1 94.62 92 THR A O 1
ATOM 723 N N . LYS A 1 93 ? -0.559 -22.016 -8.906 1 79.38 93 LYS A N 1
ATOM 724 C CA . LYS A 1 93 ? -0.61 -23.453 -8.648 1 79.38 93 LYS A CA 1
ATOM 725 C C . LYS A 1 93 ? -1.496 -24.156 -9.664 1 79.38 93 LYS A C 1
ATOM 727 O O . LYS A 1 93 ? -2.551 -23.656 -10.039 1 79.38 93 LYS A O 1
ATOM 732 N N . PRO A 1 94 ? -0.798 -25.281 -10.156 1 58.5 94 PRO A N 1
ATOM 733 C CA . PRO A 1 94 ? -1.615 -26.062 -11.102 1 58.5 94 PRO A CA 1
ATOM 734 C C . PRO A 1 94 ? -3.025 -26.328 -10.578 1 58.5 94 PRO A C 1
ATOM 736 O O . PRO A 1 94 ? -3.223 -26.469 -9.367 1 58.5 94 PRO A O 1
ATOM 739 N N . LEU A 1 95 ? -4.031 -25.812 -11.117 1 46.62 95 LEU A N 1
ATOM 740 C CA . LEU A 1 95 ? -5.371 -26.281 -10.805 1 46.62 95 LEU A CA 1
ATOM 741 C C . LEU A 1 95 ? -5.348 -27.766 -10.453 1 46.62 95 LEU A C 1
ATOM 743 O O . LEU A 1 95 ? -4.824 -28.594 -11.211 1 46.62 95 LEU A O 1
ATOM 747 N N . LEU A 1 96 ? -4.848 -28.047 -9.305 1 41.38 96 LEU A N 1
ATOM 748 C CA . LEU A 1 96 ? -5.094 -29.484 -9.156 1 41.38 96 LEU A CA 1
ATOM 749 C C . LEU A 1 96 ? -6.34 -29.906 -9.93 1 41.38 96 LEU A C 1
ATOM 751 O O . LEU A 1 96 ? -7.441 -29.438 -9.641 1 41.38 96 LEU A O 1
ATOM 755 N N . GLU A 1 97 ? -6.27 -30.062 -11.195 1 39.59 97 GLU A N 1
ATOM 756 C CA . GLU A 1 97 ? -7.312 -30.812 -11.875 1 39.59 97 GLU A CA 1
ATOM 757 C C . GLU A 1 97 ? -7.926 -31.875 -10.953 1 39.59 97 GLU A C 1
ATOM 759 O O . GLU A 1 97 ? -7.207 -32.688 -10.367 1 39.59 97 GLU A O 1
ATOM 764 N N . SER A 1 98 ? -8.844 -31.578 -10.117 1 40.31 98 SER A N 1
ATOM 765 C CA . SER A 1 98 ? -9.617 -32.719 -9.688 1 40.31 98 SER A CA 1
ATOM 766 C C . SER A 1 98 ? -9.492 -33.875 -10.68 1 40.31 98 SER A C 1
ATOM 768 O O . SER A 1 98 ? -9.602 -33.688 -11.891 1 40.31 98 SER A O 1
ATOM 770 N N . LYS A 1 99 ? -8.562 -34.844 -10.477 1 38.75 99 LYS A N 1
ATOM 771 C CA . LYS A 1 99 ? -8.68 -36.188 -11.031 1 38.75 99 LYS A CA 1
ATOM 772 C C . LYS A 1 99 ? -10.141 -36.531 -11.336 1 38.75 99 LYS A C 1
ATOM 774 O O . LYS A 1 99 ? -10.898 -36.875 -10.43 1 38.75 99 LYS A O 1
ATOM 779 N N . VAL A 1 100 ? -10.883 -35.812 -11.953 1 35.78 100 VAL A N 1
ATOM 780 C CA . VAL A 1 100 ? -12.141 -36.375 -12.398 1 35.78 100 VAL A CA 1
ATOM 781 C C . VAL A 1 100 ? -11.867 -37.594 -13.266 1 35.78 100 VAL A C 1
ATOM 783 O O . VAL A 1 100 ? -12.719 -38.469 -13.406 1 35.78 100 VAL A O 1
ATOM 786 N N . ALA A 1 101 ? -10.805 -37.812 -14.297 1 33.44 101 ALA A N 1
ATOM 787 C CA . ALA A 1 101 ? -11.016 -39 -15.102 1 33.44 101 ALA A CA 1
ATOM 788 C C . ALA A 1 101 ? -10.492 -40.25 -14.375 1 33.44 101 ALA A C 1
ATOM 790 O O . ALA A 1 101 ? -9.562 -40.156 -13.57 1 33.44 101 ALA A O 1
ATOM 791 N N . MET B 1 1 ? -16.719 7.68 7.457 1 80.75 1 MET B N 1
ATOM 792 C CA . MET B 1 1 ? -15.469 7.82 8.203 1 80.75 1 MET B CA 1
ATOM 793 C C . MET B 1 1 ? -14.383 8.438 7.328 1 80.75 1 MET B C 1
ATOM 795 O O . MET B 1 1 ? -14.391 8.266 6.109 1 80.75 1 MET B O 1
ATOM 799 N N . LYS B 1 2 ? -13.547 9.406 7.996 1 94.69 2 LYS B N 1
ATOM 800 C CA . LYS B 1 2 ? -12.531 10.117 7.23 1 94.69 2 LYS B CA 1
ATOM 801 C C . LYS B 1 2 ? -11.375 9.188 6.863 1 94.69 2 LYS B C 1
ATOM 803 O O . LYS B 1 2 ? -10.883 8.438 7.707 1 94.69 2 LYS B O 1
ATOM 808 N N . LYS B 1 3 ? -11.078 9.133 5.613 1 98.75 3 LYS B N 1
ATOM 809 C CA . LYS B 1 3 ? -9.898 8.43 5.137 1 98.75 3 LYS B CA 1
ATOM 810 C C . LYS B 1 3 ? -8.68 9.344 5.102 1 98.75 3 LYS B C 1
ATOM 812 O O . LYS B 1 3 ? -8.688 10.367 4.414 1 98.75 3 LYS B O 1
ATOM 817 N N . VAL B 1 4 ? -7.637 8.992 5.805 1 98.81 4 VAL B N 1
ATOM 818 C CA . VAL B 1 4 ? -6.488 9.875 5.988 1 98.81 4 VAL B CA 1
ATOM 819 C C . VAL B 1 4 ? -5.211 9.164 5.543 1 98.81 4 VAL B C 1
ATOM 821 O O . VAL B 1 4 ? -4.992 8 5.891 1 98.81 4 VAL B O 1
ATOM 824 N N . TYR B 1 5 ? -4.473 9.836 4.746 1 98.94 5 TYR B N 1
ATOM 825 C CA . TYR B 1 5 ? -3.131 9.398 4.383 1 98.94 5 TYR B CA 1
ATOM 826 C C . TYR B 1 5 ? -2.076 10.117 5.215 1 98.94 5 TYR B C 1
ATOM 828 O O . TYR B 1 5 ? -2.182 11.32 5.457 1 98.94 5 TYR B O 1
ATOM 836 N N . ILE B 1 6 ? -1.011 9.375 5.637 1 98.88 6 ILE B N 1
ATOM 837 C CA . ILE B 1 6 ? 0.078 9.992 6.387 1 98.88 6 ILE B CA 1
ATOM 838 C C . ILE B 1 6 ? 1.3 10.156 5.488 1 98.88 6 ILE B C 1
ATOM 840 O O . ILE B 1 6 ? 1.75 9.195 4.859 1 98.88 6 ILE B O 1
ATOM 844 N N . ALA B 1 7 ? 1.771 11.375 5.434 1 98.81 7 ALA B N 1
ATOM 845 C CA . ALA B 1 7 ? 2.992 11.695 4.695 1 98.81 7 ALA B CA 1
ATOM 846 C C . ALA B 1 7 ? 4.074 12.234 5.629 1 98.81 7 ALA B C 1
ATOM 848 O O . ALA B 1 7 ? 3.768 12.789 6.688 1 98.81 7 ALA B O 1
ATOM 849 N N . GLY B 1 8 ? 5.301 12.055 5.262 1 98.38 8 GLY B N 1
ATOM 850 C CA . GLY B 1 8 ? 6.398 12.555 6.074 1 98.38 8 GLY B CA 1
ATOM 851 C C . GLY B 1 8 ? 7.75 12.016 5.648 1 98.38 8 GLY B C 1
ATOM 852 O O . GLY B 1 8 ? 7.832 11.141 4.777 1 98.38 8 GLY B O 1
ATOM 853 N N . PRO B 1 9 ? 8.812 12.516 6.262 1 98.19 9 PRO B N 1
ATOM 854 C CA . PRO B 1 9 ? 10.156 12.055 5.914 1 98.19 9 PRO B CA 1
ATOM 855 C C . PRO B 1 9 ? 10.422 10.617 6.355 1 98.19 9 PRO B C 1
ATOM 857 O O . PRO B 1 9 ? 9.969 10.203 7.426 1 98.19 9 PRO B O 1
ATOM 860 N N . MET B 1 10 ? 11.109 9.852 5.457 1 97.44 10 MET B N 1
ATOM 861 C CA . MET B 1 10 ? 11.453 8.477 5.797 1 97.44 10 MET B CA 1
ATOM 862 C C . MET B 1 10 ? 12.938 8.211 5.559 1 97.44 10 MET B C 1
ATOM 864 O O . MET B 1 10 ? 13.672 7.883 6.492 1 97.44 10 MET B O 1
ATOM 868 N N . THR B 1 11 ? 13.43 8.492 4.387 1 92.56 11 THR B N 1
ATOM 869 C CA . THR B 1 11 ? 14.797 8.188 3.977 1 92.56 11 THR B CA 1
ATOM 870 C C . THR B 1 11 ? 15.805 8.938 4.84 1 92.56 11 THR B C 1
ATOM 872 O O . THR B 1 11 ? 15.648 10.141 5.082 1 92.56 11 THR B O 1
ATOM 875 N N . GLY B 1 12 ? 16.844 8.211 5.352 1 91.12 12 GLY B N 1
ATOM 876 C CA . GLY B 1 12 ? 17.922 8.852 6.086 1 91.12 12 GLY B CA 1
ATOM 877 C C . GLY B 1 12 ? 17.656 8.953 7.578 1 91.12 12 GLY B C 1
ATOM 878 O O . GLY B 1 12 ? 18.5 9.422 8.336 1 91.12 12 GLY B O 1
ATOM 879 N N . LEU B 1 13 ? 16.516 8.555 8.016 1 95.31 13 LEU B N 1
ATOM 880 C CA . LEU B 1 13 ? 16.156 8.617 9.43 1 95.31 13 LEU B CA 1
ATOM 881 C C . LEU B 1 13 ? 16.234 7.234 10.07 1 95.31 13 LEU B C 1
ATOM 883 O O . LEU B 1 13 ? 16.125 6.215 9.383 1 95.31 13 LEU B O 1
ATOM 887 N N . PRO B 1 14 ? 16.484 7.273 11.414 1 95.69 14 PRO B N 1
ATOM 888 C CA . PRO B 1 14 ? 16.484 5.984 12.109 1 95.69 14 PRO B CA 1
ATOM 889 C C . PRO B 1 14 ? 15.188 5.203 11.891 1 95.69 14 PRO B C 1
ATOM 891 O O . PRO B 1 14 ? 14.094 5.77 11.977 1 95.69 14 PRO B O 1
ATOM 894 N N . GLU B 1 15 ? 15.266 3.875 11.57 1 96.75 15 GLU B N 1
ATOM 895 C CA . GLU B 1 15 ? 14.141 2.982 11.297 1 96.75 15 GLU B CA 1
ATOM 896 C C . GLU B 1 15 ? 13.25 3.541 10.195 1 96.75 15 GLU B C 1
ATOM 898 O O . GLU B 1 15 ? 12.039 3.309 10.195 1 96.75 15 GLU B O 1
ATOM 903 N N . ILE B 1 16 ? 13.828 4.379 9.453 1 96.62 16 ILE B N 1
ATOM 904 C CA . ILE B 1 16 ? 13.148 5.016 8.32 1 96.62 16 ILE B CA 1
ATOM 905 C C . ILE B 1 16 ? 11.922 5.77 8.82 1 96.62 16 ILE B C 1
ATOM 907 O O . ILE B 1 16 ? 10.891 5.805 8.141 1 96.62 16 ILE B O 1
ATOM 911 N N . ASN B 1 17 ? 11.914 6.207 10.023 1 97.88 17 ASN B N 1
ATOM 912 C CA . ASN B 1 17 ? 10.906 7.051 10.656 1 97.88 17 ASN B CA 1
ATOM 913 C C . ASN B 1 17 ? 9.602 6.297 10.891 1 97.88 17 ASN B C 1
ATOM 915 O O . ASN B 1 17 ? 8.555 6.91 11.094 1 97.88 17 ASN B O 1
ATOM 919 N N . LYS B 1 18 ? 9.547 4.988 10.781 1 98.25 18 LYS B N 1
ATOM 920 C CA . LYS B 1 18 ? 8.328 4.195 10.898 1 98.25 18 LYS B CA 1
ATOM 921 C C . LYS B 1 18 ? 7.656 4.414 12.25 1 98.25 18 LYS B C 1
ATOM 923 O O . LYS B 1 18 ? 6.43 4.488 12.336 1 98.25 18 LYS B O 1
ATOM 928 N N . PRO B 1 19 ? 8.461 4.586 13.352 1 98.38 19 PRO B N 1
ATOM 929 C CA . PRO B 1 19 ? 7.789 4.809 14.641 1 98.38 19 PRO B CA 1
ATOM 930 C C . PRO B 1 19 ? 6.914 6.059 14.641 1 98.38 19 PRO B C 1
ATOM 932 O O . PRO B 1 19 ? 5.812 6.043 15.195 1 98.38 19 PRO B O 1
ATOM 935 N N . ALA B 1 20 ? 7.344 7.121 14.016 1 98.19 20 ALA B N 1
ATOM 936 C CA . ALA B 1 20 ? 6.543 8.34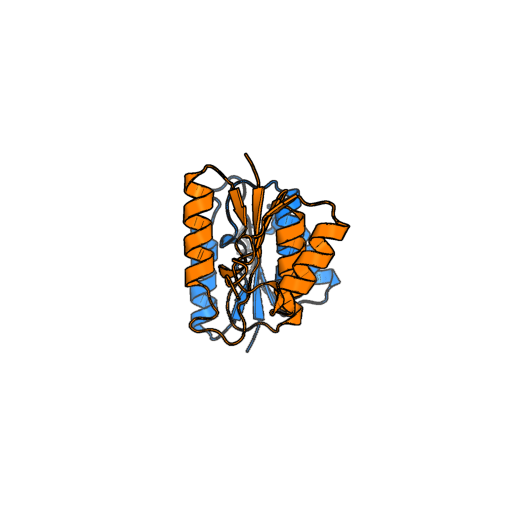4 13.945 1 98.19 20 ALA B CA 1
ATOM 937 C C . ALA B 1 20 ? 5.273 8.117 13.125 1 98.19 20 ALA B C 1
ATOM 939 O O . ALA B 1 20 ? 4.203 8.602 13.484 1 98.19 20 ALA B O 1
ATOM 940 N N . PHE B 1 21 ? 5.402 7.414 12.023 1 98.69 21 PHE B N 1
ATOM 941 C CA . PHE B 1 21 ? 4.258 7.094 11.18 1 98.69 21 PHE B CA 1
ATOM 942 C C . PHE B 1 21 ? 3.24 6.254 11.945 1 98.69 21 PHE B C 1
ATOM 944 O O . PHE B 1 21 ? 2.039 6.523 11.891 1 98.69 21 PHE B O 1
ATOM 951 N N . PHE B 1 22 ? 3.709 5.254 12.664 1 98.75 22 PHE B N 1
ATOM 952 C CA . PHE B 1 22 ? 2.805 4.371 13.383 1 98.75 22 PHE B CA 1
ATOM 953 C C . PHE B 1 22 ? 2.186 5.09 14.578 1 98.75 22 PHE B C 1
ATOM 955 O O . PHE B 1 22 ? 1.029 4.84 14.93 1 98.75 22 PHE B O 1
ATOM 962 N N . ALA B 1 23 ? 2.939 5.973 15.234 1 98.69 23 ALA B N 1
ATOM 963 C CA . ALA B 1 23 ? 2.371 6.773 16.312 1 98.69 23 ALA B CA 1
ATOM 964 C C . ALA B 1 23 ? 1.233 7.656 15.812 1 98.69 23 ALA B C 1
ATOM 966 O O . ALA B 1 23 ? 0.175 7.734 16.438 1 98.69 23 ALA B O 1
ATOM 967 N N . MET B 1 24 ? 1.465 8.297 14.664 1 98.5 24 MET B N 1
ATOM 968 C CA . MET B 1 24 ? 0.422 9.133 14.07 1 98.5 24 MET B CA 1
ATOM 969 C C . MET B 1 24 ? -0.78 8.289 13.656 1 98.5 24 MET B C 1
ATOM 971 O O . MET B 1 24 ? -1.926 8.695 13.859 1 98.5 24 MET B O 1
ATOM 975 N N . GLU B 1 25 ? -0.534 7.133 13.07 1 98.62 25 GLU B N 1
ATOM 976 C CA . GLU B 1 25 ? -1.625 6.238 12.695 1 98.62 25 GLU B CA 1
ATOM 977 C C . GLU B 1 25 ? -2.498 5.898 13.906 1 98.62 25 GLU B C 1
ATOM 979 O O . GLU B 1 25 ? -3.727 5.938 13.82 1 98.62 25 GLU B O 1
ATOM 984 N N . GLU B 1 26 ? -1.856 5.547 15.016 1 98.56 26 GLU B N 1
ATOM 985 C CA . GLU B 1 26 ? -2.59 5.203 16.234 1 98.56 26 GLU B CA 1
ATOM 986 C C . GLU B 1 26 ? -3.449 6.375 16.703 1 98.56 26 GLU B C 1
ATOM 988 O O . GLU B 1 26 ? -4.602 6.188 17.094 1 98.56 26 GLU B O 1
ATOM 993 N N . GLU B 1 27 ? -2.883 7.523 16.703 1 98.19 27 GLU B N 1
ATOM 994 C CA . GLU B 1 27 ? -3.613 8.727 17.094 1 98.19 27 GLU B CA 1
ATOM 995 C C . GLU B 1 27 ? -4.836 8.945 16.219 1 98.19 27 GLU B C 1
ATOM 997 O O . GLU B 1 27 ? -5.938 9.18 16.719 1 98.19 27 GLU B O 1
ATOM 1002 N N . LEU B 1 28 ? -4.68 8.875 14.93 1 98.19 28 LEU B N 1
ATOM 1003 C CA . LEU B 1 28 ? -5.758 9.117 13.977 1 98.19 28 LEU B CA 1
ATOM 1004 C C . LEU B 1 28 ? -6.844 8.055 14.094 1 98.19 28 LEU B C 1
ATOM 1006 O O . LEU B 1 28 ? -8.031 8.367 14.047 1 98.19 28 LEU B O 1
ATOM 1010 N N . LYS B 1 29 ? -6.418 6.797 14.242 1 98.12 29 LYS B N 1
ATOM 1011 C CA . LYS B 1 29 ? -7.391 5.719 14.422 1 98.12 29 LYS B CA 1
ATOM 1012 C C . LYS B 1 29 ? -8.195 5.914 15.703 1 98.12 29 LYS B C 1
ATOM 1014 O O . LYS B 1 29 ? -9.391 5.621 15.742 1 98.12 29 LYS B O 1
ATOM 1019 N N . SER B 1 30 ? -7.473 6.367 16.781 1 98 30 SER B N 1
ATOM 1020 C CA . SER B 1 30 ? -8.156 6.625 18.047 1 98 30 SER B CA 1
ATOM 1021 C C . SER B 1 30 ? -9.227 7.703 17.875 1 98 30 SER B C 1
ATOM 1023 O O . SER B 1 30 ? -10.156 7.785 18.688 1 98 30 SER B O 1
ATOM 1025 N N . ARG B 1 31 ? -9.102 8.484 16.828 1 97.12 31 ARG B N 1
ATOM 1026 C CA . ARG B 1 31 ? -10.07 9.539 16.531 1 97.12 31 ARG B CA 1
ATOM 1027 C C . ARG B 1 31 ? -11.117 9.055 15.539 1 97.12 31 ARG B C 1
ATOM 1029 O O . ARG B 1 31 ? -11.961 9.836 15.086 1 97.12 31 ARG B O 1
ATOM 1036 N N . GLY B 1 32 ? -11.008 7.809 15.172 1 97.25 32 GLY B N 1
ATOM 1037 C CA . GLY B 1 32 ? -12.039 7.207 14.344 1 97.25 32 GLY B CA 1
ATOM 1038 C C . GLY B 1 32 ? -11.742 7.289 12.859 1 97.25 32 GLY B C 1
ATOM 1039 O O . GLY B 1 32 ? -12.625 7.047 12.031 1 97.25 32 GLY B O 1
ATOM 1040 N N . CYS B 1 33 ? -10.562 7.637 12.461 1 98.44 33 CYS B N 1
ATOM 1041 C CA . CYS B 1 33 ? -10.195 7.758 11.055 1 98.44 33 CYS B CA 1
ATOM 1042 C C . CYS B 1 33 ? -9.789 6.41 10.477 1 98.44 33 CYS B C 1
ATOM 1044 O O . CYS B 1 33 ? -9.328 5.527 11.211 1 98.44 33 CYS B O 1
ATOM 1046 N N . ILE B 1 34 ? -10.078 6.188 9.211 1 98.56 34 ILE B N 1
ATOM 1047 C CA . ILE B 1 34 ? -9.453 5.137 8.422 1 98.56 34 ILE B CA 1
ATOM 1048 C C . ILE B 1 34 ? -8.117 5.637 7.871 1 98.56 34 ILE B C 1
ATOM 1050 O O . ILE B 1 34 ? -8.062 6.676 7.207 1 98.56 34 ILE B O 1
ATOM 1054 N N . VAL B 1 35 ? -7.062 4.926 8.156 1 98.81 35 VAL B N 1
ATOM 1055 C CA . VAL B 1 35 ? -5.746 5.5 7.922 1 98.81 35 VAL B CA 1
ATOM 1056 C C . VAL B 1 35 ? -4.992 4.664 6.891 1 98.81 35 VAL B C 1
ATOM 1058 O O . VAL B 1 35 ? -4.949 3.434 6.992 1 98.81 35 VAL B O 1
ATOM 1061 N N . MET B 1 36 ? -4.551 5.285 5.879 1 98.94 36 MET B N 1
ATOM 1062 C CA . MET B 1 36 ? -3.574 4.727 4.945 1 98.94 36 MET B CA 1
ATOM 1063 C C . MET B 1 36 ? -2.162 5.18 5.301 1 98.94 36 MET B C 1
ATOM 1065 O O . MET B 1 36 ? -1.836 6.363 5.184 1 98.94 36 MET B O 1
ATOM 1069 N N . ASN B 1 37 ? -1.305 4.25 5.719 1 98.88 37 ASN B N 1
ATOM 1070 C CA . ASN B 1 37 ? 0.04 4.531 6.211 1 98.88 37 ASN B CA 1
ATOM 1071 C C . ASN B 1 37 ? 1.105 3.887 5.328 1 98.88 37 ASN B C 1
ATOM 1073 O O . ASN B 1 37 ? 1.223 2.662 5.281 1 98.88 37 ASN B O 1
ATOM 1077 N N . PRO B 1 38 ? 1.875 4.691 4.637 1 98.75 38 PRO B N 1
ATOM 1078 C CA . PRO B 1 38 ? 2.877 4.113 3.738 1 98.75 38 PRO B CA 1
ATOM 1079 C C . PRO B 1 38 ? 3.941 3.311 4.484 1 98.75 38 PRO B C 1
ATOM 1081 O O . PRO B 1 38 ? 4.668 2.525 3.869 1 98.75 38 PRO B O 1
ATOM 1084 N N . ALA B 1 39 ? 4.07 3.486 5.77 1 98.56 39 ALA B N 1
ATOM 1085 C CA . ALA B 1 39 ? 5.074 2.779 6.56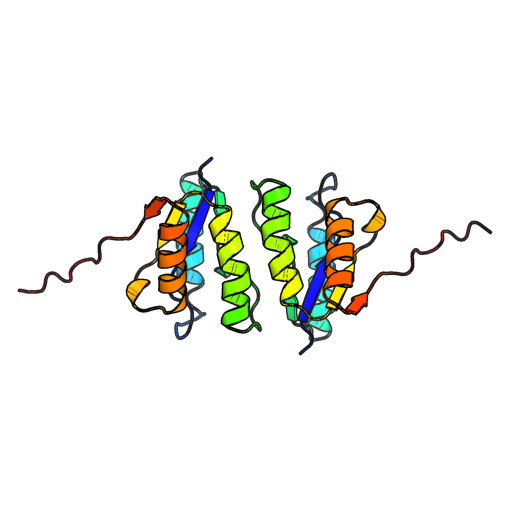2 1 98.56 39 ALA B CA 1
ATOM 1086 C C . ALA B 1 39 ? 4.805 1.277 6.57 1 98.56 39 ALA B C 1
ATOM 1088 O O . ALA B 1 39 ? 5.668 0.489 6.965 1 98.56 39 ALA B O 1
ATOM 1089 N N . ILE B 1 40 ? 3.629 0.831 6.113 1 98.5 40 ILE B N 1
ATOM 1090 C CA . ILE B 1 40 ? 3.275 -0.584 6.094 1 98.5 40 ILE B CA 1
ATOM 1091 C C . ILE B 1 40 ? 3.965 -1.271 4.918 1 98.5 40 ILE B C 1
ATOM 1093 O O . ILE B 1 40 ? 4.012 -2.502 4.852 1 98.5 40 ILE B O 1
ATOM 1097 N N . LEU B 1 41 ? 4.41 -0.551 3.93 1 98.5 41 LEU B N 1
ATOM 1098 C CA . LEU B 1 41 ? 5.012 -1.132 2.734 1 98.5 41 LEU B CA 1
ATOM 1099 C C . LEU B 1 41 ? 6.332 -1.816 3.068 1 98.5 41 LEU B C 1
ATOM 1101 O O . LEU B 1 41 ? 7.07 -1.358 3.943 1 98.5 41 LEU B O 1
ATOM 1105 N N . PRO B 1 42 ? 6.637 -2.879 2.379 1 97.94 42 PRO B N 1
ATOM 1106 C CA . PRO B 1 42 ? 7.879 -3.609 2.652 1 97.94 42 PRO B CA 1
ATOM 1107 C C . PRO B 1 42 ? 9.125 -2.854 2.191 1 97.94 42 PRO B C 1
ATOM 1109 O O . PRO B 1 42 ? 9.039 -2 1.304 1 97.94 42 PRO B O 1
ATOM 1112 N N . ASP B 1 43 ? 10.227 -3.223 2.814 1 96 43 ASP B N 1
ATOM 1113 C CA . ASP B 1 43 ? 11.523 -2.707 2.369 1 96 43 ASP B CA 1
ATOM 1114 C C . ASP B 1 43 ? 11.969 -3.383 1.073 1 96 43 ASP B C 1
ATOM 1116 O O . ASP B 1 43 ? 11.406 -4.41 0.68 1 96 43 ASP B O 1
ATOM 1120 N N . GLY B 1 44 ? 12.945 -2.746 0.408 1 96.25 44 GLY B N 1
ATOM 1121 C CA . GLY B 1 44 ? 13.578 -3.412 -0.716 1 96.25 44 GLY B CA 1
ATOM 1122 C C . GLY B 1 44 ? 13.172 -2.834 -2.059 1 96.25 44 GLY B C 1
ATOM 1123 O O . GLY B 1 44 ? 13.625 -3.309 -3.105 1 96.25 44 GLY B O 1
ATOM 1124 N N . PHE B 1 45 ? 12.367 -1.872 -2.016 1 97.69 45 PHE B N 1
ATOM 1125 C CA . PHE B 1 45 ? 11.969 -1.202 -3.248 1 97.69 45 PHE B CA 1
ATOM 1126 C C . PHE B 1 45 ? 12.703 0.125 -3.404 1 97.69 45 PHE B C 1
ATOM 1128 O O . PHE B 1 45 ? 13.273 0.641 -2.441 1 97.69 45 PHE B O 1
ATOM 1135 N N . GLU B 1 46 ? 12.703 0.585 -4.637 1 96.88 46 GLU B N 1
ATOM 1136 C CA . GLU B 1 46 ? 13.367 1.847 -4.938 1 96.88 46 GLU B CA 1
ATOM 1137 C C . GLU B 1 46 ? 12.445 3.035 -4.68 1 96.88 46 GLU B C 1
ATOM 1139 O O . GLU B 1 46 ? 11.227 2.885 -4.645 1 96.88 46 GLU B O 1
ATOM 1144 N N . TRP B 1 47 ? 13.062 4.188 -4.512 1 97.56 47 TRP B N 1
ATOM 1145 C CA . TRP B 1 47 ? 12.344 5.414 -4.191 1 97.56 47 TRP B CA 1
ATOM 1146 C C . TRP B 1 47 ? 11.219 5.656 -5.191 1 97.56 47 TRP B C 1
ATOM 1148 O O . TRP B 1 47 ? 10.078 5.934 -4.797 1 97.56 47 TRP B O 1
ATOM 1158 N N . GLU B 1 48 ? 11.484 5.539 -6.434 1 98.19 48 GLU B N 1
ATOM 1159 C CA . GLU B 1 48 ? 10.477 5.777 -7.465 1 98.19 48 GLU B CA 1
ATOM 1160 C C . GLU B 1 48 ? 9.312 4.793 -7.344 1 98.19 48 GLU B C 1
ATOM 1162 O O . GLU B 1 48 ? 8.164 5.145 -7.617 1 98.19 48 GLU B O 1
ATOM 1167 N N . GLU B 1 49 ? 9.609 3.57 -7 1 98.56 49 GLU B N 1
ATOM 1168 C CA . GLU B 1 49 ? 8.57 2.559 -6.816 1 98.56 49 GLU B CA 1
ATOM 1169 C C . GLU B 1 49 ? 7.676 2.898 -5.633 1 98.56 49 GLU B C 1
ATOM 1171 O O . GLU B 1 49 ? 6.449 2.781 -5.723 1 98.56 49 GLU B O 1
ATOM 1176 N N . TYR B 1 50 ? 8.312 3.346 -4.57 1 98.56 50 TYR B N 1
ATOM 1177 C CA . TYR B 1 50 ? 7.508 3.777 -3.436 1 98.56 50 TYR B CA 1
ATOM 1178 C C . TYR B 1 50 ? 6.578 4.918 -3.83 1 98.56 50 TYR B C 1
ATOM 1180 O O . TYR B 1 50 ? 5.406 4.934 -3.447 1 98.56 50 TYR B O 1
ATOM 1188 N N . MET B 1 51 ? 7.098 5.859 -4.582 1 98.62 51 MET B N 1
ATOM 1189 C CA . MET B 1 51 ? 6.258 6.973 -5.012 1 98.62 51 MET B CA 1
ATOM 1190 C C . MET B 1 51 ? 5.109 6.484 -5.883 1 98.62 51 MET B C 1
ATOM 1192 O O . MET B 1 51 ? 3.979 6.961 -5.754 1 98.62 51 MET B O 1
ATOM 1196 N N . HIS B 1 52 ? 5.402 5.547 -6.727 1 98.62 52 HIS B N 1
ATOM 1197 C CA . HIS B 1 52 ? 4.402 4.988 -7.625 1 98.62 52 HIS B CA 1
ATOM 1198 C C . HIS B 1 52 ? 3.266 4.332 -6.848 1 98.62 52 HIS B C 1
ATOM 1200 O O . HIS B 1 52 ? 2.113 4.355 -7.285 1 98.62 52 HIS B O 1
ATOM 1206 N N . ILE B 1 53 ? 3.539 3.799 -5.719 1 98.88 53 ILE B N 1
ATOM 1207 C CA . ILE B 1 53 ? 2.553 3.104 -4.898 1 98.88 53 ILE B CA 1
ATOM 1208 C C . ILE B 1 53 ? 1.881 4.094 -3.951 1 98.88 53 ILE B C 1
ATOM 1210 O O . ILE B 1 53 ? 0.662 4.059 -3.768 1 98.88 53 ILE B O 1
ATOM 1214 N N . CYS B 1 54 ? 2.66 5.031 -3.385 1 98.88 54 CYS B N 1
ATOM 1215 C CA . CYS B 1 54 ? 2.168 5.938 -2.354 1 98.88 54 CYS B CA 1
ATOM 1216 C C . CYS B 1 54 ? 1.179 6.938 -2.936 1 98.88 54 CYS B C 1
ATOM 1218 O O . CYS B 1 54 ? 0.229 7.344 -2.264 1 98.88 54 CYS B O 1
ATOM 1220 N N . ILE B 1 55 ? 1.376 7.324 -4.16 1 98.75 55 ILE B N 1
ATOM 1221 C CA . ILE B 1 55 ? 0.51 8.336 -4.754 1 98.75 55 ILE B CA 1
ATOM 1222 C C . ILE B 1 55 ? -0.905 7.781 -4.902 1 98.75 55 ILE B C 1
ATOM 1224 O O . ILE B 1 55 ? -1.875 8.422 -4.488 1 98.75 55 ILE B O 1
ATOM 1228 N N . PRO B 1 56 ? -1.114 6.582 -5.441 1 98.88 56 PRO B N 1
ATOM 1229 C CA . PRO B 1 56 ? -2.463 6.012 -5.445 1 98.88 56 PRO B CA 1
ATOM 1230 C C . PRO B 1 56 ? -3.016 5.789 -4.039 1 98.88 56 PRO B C 1
ATOM 1232 O O . PRO B 1 56 ? -4.215 5.961 -3.811 1 98.88 56 PRO B O 1
ATOM 1235 N N . MET B 1 57 ? -2.221 5.344 -3.076 1 98.88 57 MET B N 1
ATOM 1236 C CA . MET B 1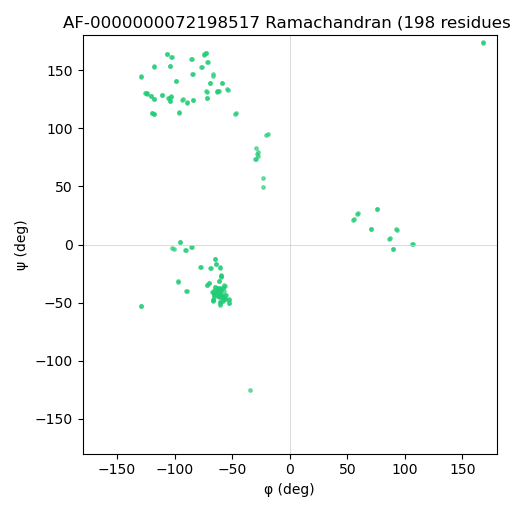 57 ? -2.658 5.238 -1.688 1 98.88 57 MET B CA 1
ATOM 1237 C C . MET B 1 57 ? -3.242 6.562 -1.198 1 98.88 57 MET B C 1
ATOM 1239 O O . MET B 1 57 ? -4.344 6.59 -0.65 1 98.88 57 MET B O 1
ATOM 1243 N N . MET B 1 58 ? -2.48 7.609 -1.434 1 98.81 58 MET B N 1
ATOM 1244 C CA . MET B 1 58 ? -2.893 8.945 -1.017 1 98.81 58 MET B CA 1
ATOM 1245 C C . MET B 1 58 ? -4.137 9.391 -1.776 1 98.81 58 MET B C 1
ATOM 1247 O O . MET B 1 58 ? -5.039 10 -1.196 1 98.81 58 MET B O 1
ATOM 1251 N N . ALA B 1 59 ? -4.195 9.062 -3.092 1 98.75 59 ALA B N 1
ATOM 1252 C CA . ALA B 1 59 ? -5.316 9.461 -3.941 1 98.75 59 ALA B CA 1
ATOM 1253 C C . ALA B 1 59 ? -6.633 8.898 -3.414 1 98.75 59 ALA B C 1
ATOM 1255 O O . ALA B 1 59 ? -7.691 9.508 -3.592 1 98.75 59 ALA B O 1
ATOM 1256 N N . CYS B 1 60 ? -6.602 7.805 -2.713 1 98.69 60 CYS B N 1
ATOM 1257 C CA . CYS B 1 60 ? -7.805 7.137 -2.219 1 98.69 60 CYS B CA 1
ATOM 1258 C C . CYS B 1 60 ? -8.25 7.734 -0.889 1 98.69 60 CYS B C 1
ATOM 1260 O O . CYS B 1 60 ? -9.242 7.297 -0.308 1 98.69 60 CYS B O 1
ATOM 1262 N N . CYS B 1 61 ? -7.527 8.672 -0.374 1 98.75 61 CYS B N 1
ATOM 1263 C CA . CYS B 1 61 ? -7.852 9.312 0.897 1 98.75 61 CYS B CA 1
ATOM 1264 C C . CYS B 1 61 ? -8.383 10.727 0.679 1 98.75 61 CYS B C 1
ATOM 1266 O O . CYS B 1 61 ? -8.219 11.289 -0.402 1 98.75 61 CYS B O 1
ATOM 1268 N N . ASP B 1 62 ? -9.016 11.266 1.717 1 98.12 62 ASP B N 1
ATOM 1269 C CA . ASP B 1 62 ? -9.617 12.594 1.644 1 98.12 62 ASP B CA 1
ATOM 1270 C C . ASP B 1 62 ? -8.68 13.648 2.234 1 98.12 62 ASP B C 1
ATOM 1272 O O . ASP B 1 62 ? -8.75 14.82 1.862 1 98.12 62 ASP B O 1
ATOM 1276 N N . THR B 1 63 ? -7.957 13.227 3.152 1 98.62 63 THR B N 1
ATOM 1277 C CA . THR B 1 63 ? -7.09 14.102 3.926 1 98.62 63 THR B CA 1
ATOM 1278 C C . THR B 1 63 ? -5.672 13.547 3.986 1 98.62 63 THR B C 1
ATOM 1280 O O . THR B 1 63 ? -5.477 12.328 4.027 1 98.62 63 THR B O 1
ATOM 1283 N N . VAL B 1 64 ? -4.746 14.43 3.967 1 98.81 64 VAL B N 1
ATOM 1284 C CA . VAL B 1 64 ? -3.352 14.039 4.148 1 98.81 64 VAL B CA 1
ATOM 1285 C C . VAL B 1 64 ? -2.771 14.75 5.367 1 98.81 64 VAL B C 1
ATOM 1287 O O . VAL B 1 64 ? -2.855 15.977 5.48 1 98.81 64 VAL B O 1
ATOM 1290 N N . VAL B 1 65 ? -2.205 14.016 6.238 1 98.75 65 VAL B N 1
ATOM 1291 C CA . VAL B 1 65 ? -1.496 14.547 7.398 1 98.75 65 VAL B CA 1
ATOM 1292 C C . VAL B 1 65 ? 0.011 14.461 7.168 1 98.75 65 VAL B C 1
ATOM 1294 O O . VAL B 1 65 ? 0.538 13.383 6.867 1 98.75 65 VAL B O 1
ATOM 1297 N N . PHE B 1 66 ? 0.66 15.609 7.355 1 98.75 66 PHE B N 1
ATOM 1298 C CA . PHE B 1 66 ? 2.1 15.656 7.133 1 98.75 66 PHE B CA 1
ATOM 1299 C C . PHE B 1 66 ? 2.854 15.68 8.453 1 98.75 66 PHE B C 1
ATOM 1301 O O . PHE B 1 66 ? 2.613 16.547 9.297 1 98.75 66 PHE B O 1
ATOM 1308 N N . LEU B 1 67 ? 3.732 14.734 8.625 1 98.31 67 LEU B N 1
ATOM 1309 C CA . LEU B 1 67 ? 4.562 14.672 9.828 1 98.31 67 LEU B CA 1
ATOM 1310 C C . LEU B 1 67 ? 5.625 15.766 9.805 1 98.31 67 LEU B C 1
ATOM 1312 O O . LEU B 1 67 ? 5.93 16.328 8.75 1 98.31 67 LEU B O 1
ATOM 1316 N N . ASP B 1 68 ? 6.199 15.984 10.938 1 95.75 68 ASP B N 1
ATOM 1317 C CA . ASP B 1 68 ? 7.227 17.016 11.07 1 95.75 68 ASP B CA 1
ATOM 1318 C C . ASP B 1 68 ? 8.406 16.75 10.133 1 95.75 68 ASP B C 1
ATOM 1320 O O . ASP B 1 68 ? 8.836 15.602 9.992 1 95.75 68 ASP B O 1
ATOM 1324 N N . GLY B 1 69 ? 8.859 17.875 9.562 1 95.75 69 GLY B N 1
ATOM 1325 C CA . GLY B 1 69 ? 10.023 17.766 8.703 1 95.75 69 GLY B CA 1
ATOM 1326 C C . GLY B 1 69 ? 9.672 17.422 7.266 1 95.75 69 GLY B C 1
ATOM 1327 O O . GLY B 1 69 ? 10.555 17.297 6.418 1 95.75 69 GLY B O 1
ATOM 1328 N N . TRP B 1 70 ? 8.406 17.375 6.969 1 97 70 TRP B N 1
ATOM 1329 C CA . TRP B 1 70 ? 7.965 16.984 5.633 1 97 70 TRP B CA 1
ATOM 1330 C C . TRP B 1 70 ? 8.531 17.922 4.574 1 97 70 TRP B C 1
ATOM 1332 O O . TRP B 1 70 ? 8.805 17.5 3.445 1 97 70 TRP B O 1
ATOM 1342 N N . GLN B 1 71 ? 8.805 19.141 4.91 1 96.12 71 GLN B N 1
ATOM 1343 C CA . GLN B 1 71 ? 9.242 20.156 3.967 1 96.12 71 GLN B CA 1
ATOM 1344 C C . GLN B 1 71 ? 10.641 19.859 3.439 1 96.12 71 GLN B C 1
ATOM 1346 O O . GLN B 1 71 ? 11.031 20.359 2.383 1 96.12 71 GLN B O 1
ATOM 1351 N N . LEU B 1 72 ? 11.398 19.031 4.18 1 95.62 72 LEU B N 1
ATOM 1352 C CA . LEU B 1 72 ? 12.781 18.75 3.803 1 95.62 72 LEU B CA 1
ATOM 1353 C C . LEU B 1 72 ? 12.883 17.375 3.125 1 95.62 72 LEU B C 1
ATOM 1355 O O . LEU B 1 72 ? 13.961 16.969 2.705 1 95.62 72 LEU B O 1
ATOM 1359 N N . SER B 1 73 ? 11.875 16.688 3.041 1 97.19 73 SER B N 1
ATOM 1360 C CA . SER B 1 73 ? 11.805 15.367 2.42 1 97.19 73 SER B CA 1
ATOM 1361 C C . SER B 1 73 ? 11.383 15.469 0.958 1 97.19 73 SER B C 1
ATOM 1363 O O . SER B 1 73 ? 10.312 16 0.651 1 97.19 73 SER B O 1
ATOM 1365 N N . LYS B 1 74 ? 12.164 14.938 0.058 1 97.88 74 LYS B N 1
ATOM 1366 C CA . LYS B 1 74 ? 11.82 14.93 -1.361 1 97.88 74 LYS B CA 1
ATOM 1367 C C . LYS B 1 74 ? 10.477 14.234 -1.6 1 97.88 74 LYS B C 1
ATOM 1369 O O . LYS B 1 74 ? 9.633 14.75 -2.332 1 97.88 74 LYS B O 1
ATOM 1374 N N . GLY B 1 75 ? 10.227 13.094 -0.983 1 98.44 75 GLY B N 1
ATOM 1375 C CA . GLY B 1 75 ? 9 12.336 -1.148 1 98.44 75 GLY B CA 1
ATOM 1376 C C . GLY B 1 75 ? 7.777 13.039 -0.588 1 98.44 75 GLY B C 1
ATOM 1377 O O . GLY B 1 75 ? 6.746 13.133 -1.256 1 98.44 75 GLY B O 1
ATOM 1378 N N . ALA B 1 76 ? 7.895 13.531 0.596 1 98.31 76 ALA B N 1
ATOM 1379 C CA . ALA B 1 76 ? 6.766 14.195 1.234 1 98.31 76 ALA B CA 1
ATOM 1380 C C . ALA B 1 76 ? 6.379 15.461 0.48 1 98.31 76 ALA B C 1
ATOM 1382 O O . ALA B 1 76 ? 5.195 15.797 0.371 1 98.31 76 ALA B O 1
ATOM 1383 N N . ARG B 1 77 ? 7.379 16.172 -0.043 1 98.31 77 ARG B N 1
ATOM 1384 C CA . ARG B 1 77 ? 7.082 17.359 -0.834 1 98.31 77 ARG B CA 1
ATOM 1385 C C . ARG B 1 77 ? 6.348 17 -2.119 1 98.31 77 ARG B C 1
ATOM 1387 O O . ARG B 1 77 ? 5.41 17.688 -2.523 1 98.31 77 ARG B O 1
ATOM 1394 N N . LEU B 1 78 ? 6.84 15.984 -2.758 1 98.62 78 LEU B N 1
ATOM 1395 C CA . LEU B 1 78 ? 6.137 15.508 -3.941 1 98.62 78 LEU B CA 1
ATOM 1396 C C . LEU B 1 78 ? 4.691 15.141 -3.607 1 98.62 78 LEU B C 1
ATOM 1398 O O . LEU B 1 78 ? 3.771 15.5 -4.34 1 98.62 78 LEU B O 1
ATOM 1402 N N . GLU B 1 79 ? 4.484 14.414 -2.498 1 98.69 79 GLU B N 1
ATOM 1403 C CA . GLU B 1 79 ? 3.139 14.055 -2.062 1 98.69 79 GLU B CA 1
ATOM 1404 C C . GLU B 1 79 ? 2.297 15.297 -1.779 1 98.69 79 GLU B C 1
ATOM 1406 O O . GLU B 1 79 ? 1.107 15.328 -2.102 1 98.69 79 GLU B O 1
ATOM 1411 N N . TYR B 1 80 ? 2.916 16.297 -1.217 1 98.62 80 TYR B N 1
ATOM 1412 C CA . TYR B 1 80 ? 2.213 17.547 -0.979 1 98.62 80 TYR B CA 1
ATOM 1413 C C . TYR B 1 80 ? 1.715 18.156 -2.287 1 98.62 80 TYR B C 1
ATOM 1415 O O . TYR B 1 80 ? 0.54 18.5 -2.408 1 98.62 80 TYR B O 1
ATOM 1423 N N . ASP B 1 81 ? 2.611 18.281 -3.236 1 98.75 81 ASP B N 1
ATOM 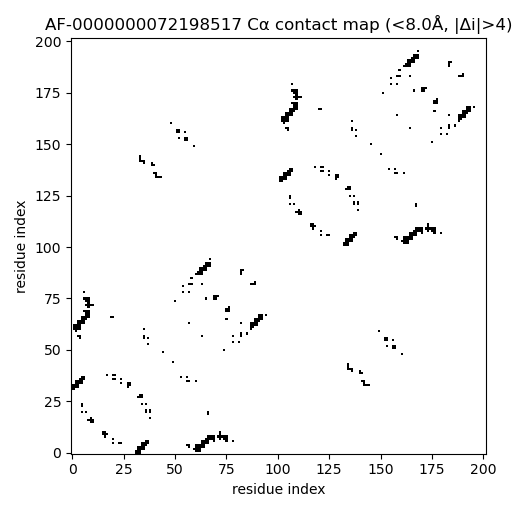1424 C CA . ASP B 1 81 ? 2.252 18.844 -4.535 1 98.75 81 ASP B CA 1
ATOM 1425 C C . ASP B 1 81 ? 1.102 18.062 -5.168 1 98.75 81 ASP B C 1
ATOM 1427 O O . ASP B 1 81 ? 0.159 18.656 -5.695 1 98.75 81 ASP B O 1
ATOM 1431 N N . LYS B 1 82 ? 1.169 16.734 -5.098 1 98.81 82 LYS B N 1
ATOM 1432 C CA . LYS B 1 82 ? 0.117 15.891 -5.664 1 98.81 82 LYS B CA 1
ATOM 1433 C C . LYS B 1 82 ? -1.191 16.062 -4.895 1 98.81 82 LYS B C 1
ATOM 1435 O O . LYS B 1 82 ? -2.27 16.078 -5.492 1 98.81 82 LYS B O 1
ATOM 1440 N N . ALA B 1 83 ? -1.104 16.141 -3.588 1 98.69 83 ALA B N 1
ATOM 1441 C CA . ALA B 1 83 ? -2.287 16.328 -2.754 1 98.69 83 ALA B CA 1
ATOM 1442 C C . ALA B 1 83 ? -2.99 17.641 -3.092 1 98.69 83 ALA B C 1
ATOM 1444 O O . ALA B 1 83 ? -4.219 17.688 -3.166 1 98.69 83 ALA B O 1
ATOM 1445 N N . VAL B 1 84 ? -2.193 18.688 -3.289 1 98.62 84 VAL B N 1
ATOM 1446 C CA . VAL B 1 84 ? -2.738 19.984 -3.699 1 98.62 84 VAL B CA 1
ATOM 1447 C C . VAL B 1 84 ? -3.441 19.828 -5.047 1 98.62 84 VAL B C 1
ATOM 1449 O O . VAL B 1 84 ? -4.578 20.281 -5.211 1 98.62 84 VAL B O 1
ATOM 1452 N N . GLU B 1 85 ? -2.789 19.234 -5.953 1 98.69 85 GLU B N 1
ATOM 1453 C CA . GLU B 1 85 ? -3.338 19.031 -7.289 1 98.69 85 GLU B CA 1
ATOM 1454 C C . GLU B 1 85 ? -4.664 18.281 -7.234 1 98.69 85 GLU B C 1
ATOM 1456 O O . GLU B 1 85 ? -5.582 18.578 -8.008 1 98.69 85 GLU B O 1
ATOM 1461 N N . MET B 1 86 ? -4.805 17.344 -6.293 1 98.44 86 MET B N 1
ATOM 1462 C CA . MET B 1 86 ? -5.98 16.469 -6.199 1 98.44 86 MET B CA 1
ATOM 1463 C C . MET B 1 86 ? -7.043 17.094 -5.301 1 98.44 86 MET B C 1
ATOM 1465 O O . MET B 1 86 ? -8.109 16.516 -5.09 1 98.44 86 MET B O 1
ATOM 1469 N N . GLY B 1 87 ? -6.742 18.188 -4.715 1 98.25 87 GLY B N 1
ATOM 1470 C CA . GLY B 1 87 ? -7.707 18.891 -3.895 1 98.25 87 GLY B CA 1
ATOM 1471 C C . GLY B 1 87 ? -7.93 18.25 -2.541 1 98.25 87 GLY B C 1
ATOM 1472 O O . GLY B 1 87 ? -9.039 18.297 -2.002 1 98.25 87 GLY B O 1
ATOM 1473 N N . LYS B 1 88 ? -6.961 17.641 -2.037 1 98.56 88 LYS B N 1
ATOM 1474 C CA . LYS B 1 88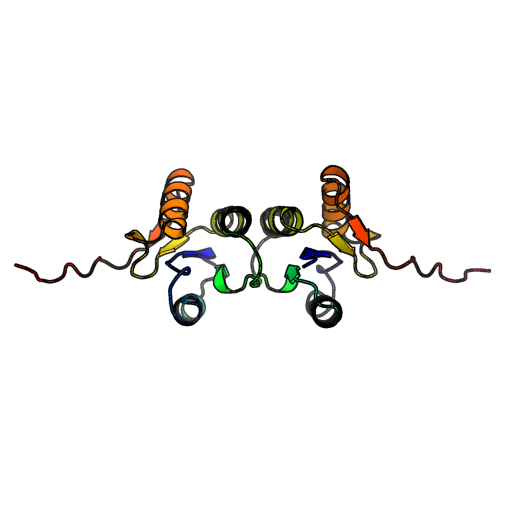 ? -7.07 16.984 -0.735 1 98.56 88 LYS B CA 1
ATOM 1475 C C . LYS B 1 88 ? -7.008 18.016 0.396 1 98.56 88 LYS B C 1
ATOM 1477 O O . LYS B 1 88 ? -6.457 19.094 0.225 1 98.56 88 LYS B O 1
ATOM 1482 N N . GLN B 1 89 ? -7.621 17.656 1.489 1 98.25 89 GLN B N 1
ATOM 1483 C CA . GLN B 1 89 ? -7.395 18.438 2.707 1 98.25 89 GLN B CA 1
ATOM 1484 C C . GLN B 1 89 ? -6 18.172 3.27 1 98.25 89 GLN B C 1
ATOM 1486 O O . GLN B 1 89 ? -5.582 17.031 3.406 1 98.25 89 GLN B O 1
ATOM 1491 N N . LEU B 1 90 ? -5.328 19.234 3.584 1 98.25 90 LEU B N 1
ATOM 1492 C CA . LEU B 1 90 ? -3.961 19.125 4.078 1 98.25 90 LEU B CA 1
ATOM 1493 C C . LEU B 1 90 ? -3.881 19.516 5.551 1 98.25 90 LEU B C 1
ATOM 1495 O O . LEU B 1 90 ? -4.395 20.578 5.945 1 98.25 90 LEU B O 1
ATOM 1499 N N . VAL B 1 91 ? -3.277 18.656 6.328 1 97.38 91 VAL B N 1
ATOM 1500 C CA . VAL B 1 91 ? -3.045 18.938 7.742 1 97.38 91 VAL B CA 1
ATOM 1501 C C . VAL B 1 91 ? -1.546 18.922 8.031 1 97.38 91 VAL B C 1
ATOM 1503 O O . VAL B 1 91 ? -0.899 17.875 7.938 1 97.38 91 VAL B O 1
ATOM 1506 N N . THR B 1 92 ? -1.016 20.047 8.367 1 94.69 92 THR B N 1
ATOM 1507 C CA . THR B 1 92 ? 0.4 20.188 8.688 1 94.69 92 THR B CA 1
ATOM 1508 C C . THR B 1 92 ? 0.581 20.797 10.078 1 94.69 92 THR B C 1
ATOM 1510 O O . THR B 1 92 ? -0.311 21.484 10.578 1 94.69 92 THR B O 1
ATOM 1513 N N . LYS B 1 93 ? 1.412 20.172 10.906 1 79.44 93 LYS B N 1
ATOM 1514 C CA . LYS B 1 93 ? 1.709 20.891 12.148 1 79.44 93 LYS B CA 1
ATOM 1515 C C . LYS B 1 93 ? 2.422 22.219 11.859 1 79.44 93 LYS B C 1
ATOM 1517 O O . LYS B 1 93 ? 3.287 22.281 10.984 1 79.44 93 LYS B O 1
ATOM 1522 N N . PRO B 1 94 ? 1.766 23.25 12.578 1 58.53 94 PRO B N 1
ATOM 1523 C CA . PRO B 1 94 ? 2.445 24.531 12.398 1 58.53 94 PRO B CA 1
ATOM 1524 C C . PRO B 1 94 ? 3.959 24.422 12.57 1 58.53 94 PRO B C 1
ATOM 1526 O O . PRO B 1 94 ? 4.438 23.594 13.359 1 58.53 94 PRO B O 1
ATOM 1529 N N . LEU B 1 95 ? 4.719 24.609 11.609 1 46.88 95 LEU B N 1
ATOM 1530 C CA . LEU B 1 95 ? 6.148 24.797 11.836 1 46.88 95 LEU B CA 1
ATOM 1531 C C . LEU B 1 95 ? 6.406 25.438 13.195 1 46.88 95 LEU B C 1
ATOM 1533 O O . LEU B 1 95 ? 5.82 26.469 13.516 1 46.88 95 LEU B O 1
ATOM 1537 N N . LEU B 1 96 ? 6.219 24.641 14.203 1 41.59 96 LEU B N 1
ATOM 1538 C CA . LEU B 1 96 ? 6.668 25.453 15.328 1 41.59 96 LEU B CA 1
ATOM 1539 C C . LEU B 1 96 ? 7.715 26.469 14.883 1 41.59 96 LEU B C 1
ATOM 1541 O O . LEU B 1 96 ? 8.789 26.094 14.414 1 41.59 96 LEU B O 1
ATOM 1545 N N . GLU B 1 97 ? 7.328 27.5 14.25 1 39.34 97 GLU B N 1
ATOM 1546 C CA . GLU B 1 97 ? 8.258 28.625 14.172 1 39.34 97 GLU B CA 1
ATOM 1547 C C . GLU B 1 97 ? 9.211 28.641 15.367 1 39.34 97 GLU B C 1
ATOM 1549 O O . GLU B 1 97 ? 8.773 28.609 16.516 1 39.34 97 GLU B O 1
ATOM 1554 N N . SER B 1 98 ? 10.258 27.828 15.383 1 40 98 SER B N 1
ATOM 1555 C CA . SER B 1 98 ? 11.25 28.297 16.344 1 40 98 SER B CA 1
ATOM 1556 C C . SER B 1 98 ? 11.031 29.766 16.688 1 40 98 SER B C 1
ATOM 1558 O O . SER B 1 98 ? 10.812 30.594 15.805 1 40 98 SER B O 1
ATOM 1560 N N . LYS B 1 99 ? 10.305 30.094 17.797 1 38.25 99 LYS B N 1
ATOM 1561 C CA . LYS B 1 99 ? 10.539 31.391 1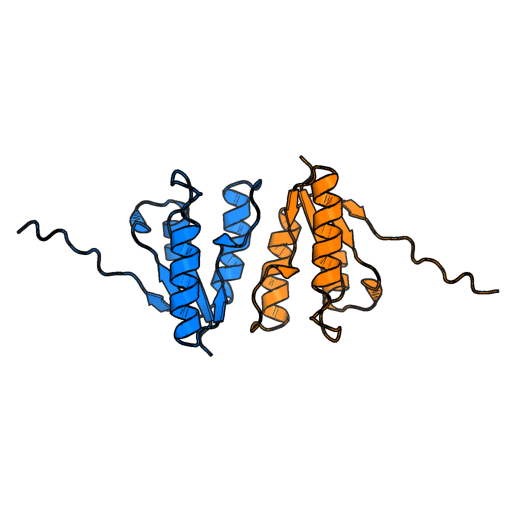8.438 1 38.25 99 LYS B CA 1
ATOM 1562 C C . LYS B 1 99 ? 11.93 31.922 18.109 1 38.25 99 LYS B C 1
ATOM 1564 O O . LYS B 1 99 ? 12.93 31.438 18.641 1 38.25 99 LYS B O 1
ATOM 1569 N N . VAL B 1 100 ? 12.383 32.125 17.016 1 35.66 100 VAL B N 1
ATOM 1570 C CA . VAL B 1 100 ? 13.609 32.906 16.875 1 35.66 100 VAL B CA 1
ATOM 1571 C C . VAL B 1 100 ? 13.648 33.969 17.938 1 35.66 100 VAL B C 1
ATOM 1573 O O . VAL B 1 100 ? 12.625 34.312 18.531 1 35.66 100 VAL B O 1
ATOM 1576 N N . ALA B 1 101 ? 13.82 35.531 17.766 1 32.22 101 ALA B N 1
ATOM 1577 C CA . ALA B 1 101 ? 14.219 36.688 18.578 1 32.22 101 ALA B CA 1
ATOM 1578 C C . ALA B 1 101 ? 13.133 37.062 19.578 1 32.22 101 ALA B C 1
ATOM 1580 O O . ALA B 1 101 ? 11.938 36.875 19.297 1 32.22 101 ALA B O 1
#

Secondary structure (DSSP, 8-state):
--EEEEE---TTSGGGGHHHHHHHHHHHHHTT-EEE-GGGSPSS--HHHHHHHHHHHHHT-SEEEE-TTGGG-HHHHHHHHHHHHTT-EEEE---------/--EEEEE---TTSGGGGHHHHHHHHHHHHHTT-EEE-GGGSPSS--HHHHHHHHHHHHHT-SEEEE-TTGGG-HHHHHHHHHHHHTT-EEEE---------

Organism: NCBI:txid1219067